Protein AF-A0A601EM02-F1 (afdb_monomer_lite)

Foldseek 3Di:
DDPDQAQAAAALLLCLLFWALVCVPPDLQATWWWKWFFDQDPVRDTDTDTDTDGSVRNHHDPPQLWFAFLPPRDIDGCVVVVVVLSVVLNVLLCCCAFQVQQLLCQDDDPVRNNLLSLLLVLLLLQLSLLPPPFWQPPCSVVVNCVLLVVCLVCVVVQLVVLLCCCVPPVVVCPDPLSVVLNRLSSTPDDSSSSSSRLSSSLSSCLSVVHDHPDNVSVVVSQVQPFAFQEKEKEFQQDHSSDPDLTQFAKAASSQKFQDPVQQKIKGDRHRGMIMITHGDPDTDHDPPHAYEYEYCHCVPRNHPDCPRYWYWHAASVVSVVVRVSNVVRRVVTGSIMIHNDDVVSVVVNVVVCVVCVCSHCPPVDIDTDDPPPPPD

Structure (mmCIF, N/CA/C/O backbone):
data_AF-A0A601EM02-F1
#
_entry.id   AF-A0A601EM02-F1
#
loop_
_atom_site.group_PDB
_atom_site.id
_atom_site.type_symbol
_atom_site.label_atom_id
_atom_site.label_alt_id
_atom_site.label_comp_id
_atom_site.label_asym_id
_atom_site.label_entity_id
_atom_site.label_seq_id
_atom_site.pdbx_PDB_ins_code
_atom_site.Cartn_x
_atom_site.Cartn_y
_atom_site.Cartn_z
_atom_site.occupancy
_atom_site.B_iso_or_equiv
_atom_site.auth_seq_id
_atom_site.auth_comp_id
_atom_site.auth_asym_id
_atom_site.auth_atom_id
_atom_site.pdbx_PDB_model_num
ATOM 1 N N . MET A 1 1 ? 5.691 19.338 25.725 1.00 31.23 1 MET A N 1
ATOM 2 C CA . MET A 1 1 ? 5.316 18.050 25.107 1.00 31.23 1 MET A CA 1
ATOM 3 C C . MET A 1 1 ? 6.606 17.343 24.744 1.00 31.23 1 MET A C 1
ATOM 5 O O . MET A 1 1 ? 7.367 17.888 23.955 1.00 31.23 1 MET A O 1
ATOM 9 N N . GLY A 1 2 ? 6.929 16.235 25.413 1.00 30.27 2 GLY A N 1
ATOM 10 C CA . GLY A 1 2 ? 8.127 15.461 25.084 1.00 30.27 2 GLY A CA 1
ATOM 11 C C . GLY A 1 2 ? 7.962 14.833 23.705 1.00 30.27 2 GLY A C 1
ATOM 12 O O . GLY A 1 2 ? 6.892 14.312 23.408 1.00 30.27 2 GLY A O 1
ATOM 13 N N . TYR A 1 3 ? 8.993 14.920 22.866 1.00 28.91 3 TYR A N 1
ATOM 14 C CA . TYR A 1 3 ? 9.056 14.243 21.572 1.00 28.91 3 TYR A CA 1
ATOM 15 C C . TYR A 1 3 ? 8.947 12.733 21.836 1.00 28.91 3 TYR A C 1
ATOM 17 O O . TYR A 1 3 ? 9.912 12.098 22.267 1.00 28.91 3 TYR A O 1
ATOM 25 N N . THR A 1 4 ? 7.757 12.156 21.687 1.00 36.47 4 THR A N 1
ATOM 26 C CA . THR A 1 4 ? 7.581 10.710 21.790 1.00 36.47 4 THR A CA 1
ATOM 27 C C . THR A 1 4 ? 8.249 10.093 20.572 1.00 36.47 4 THR A C 1
ATOM 29 O O . THR A 1 4 ? 7.904 10.393 19.430 1.00 36.47 4 THR A O 1
ATOM 32 N N . ARG A 1 5 ? 9.280 9.279 20.831 1.00 41.44 5 ARG A N 1
ATOM 33 C CA . ARG A 1 5 ? 9.961 8.457 19.829 1.00 41.44 5 ARG A CA 1
ATOM 34 C C . ARG A 1 5 ? 8.907 7.807 18.928 1.00 41.44 5 ARG A C 1
ATOM 36 O O . ARG A 1 5 ? 8.074 7.059 19.425 1.00 41.44 5 ARG A O 1
ATOM 43 N N . ASN A 1 6 ? 9.018 8.052 17.624 1.00 48.56 6 ASN A N 1
ATOM 44 C CA . ASN A 1 6 ? 8.509 7.170 16.580 1.00 48.56 6 ASN A CA 1
ATOM 45 C C . ASN A 1 6 ? 6.982 6.983 16.523 1.00 48.56 6 ASN A C 1
ATOM 47 O O . ASN A 1 6 ? 6.464 5.895 16.755 1.00 48.56 6 ASN A O 1
ATOM 51 N N . GLN A 1 7 ? 6.258 8.038 16.151 1.00 52.88 7 GLN A N 1
ATOM 52 C CA . GLN A 1 7 ? 4.841 7.953 15.777 1.00 52.88 7 GLN A CA 1
ATOM 53 C C . GLN A 1 7 ? 4.697 7.951 14.252 1.00 52.88 7 GLN A C 1
ATOM 55 O O . GLN A 1 7 ? 4.194 8.901 13.663 1.00 52.88 7 GLN A O 1
ATOM 60 N N . HIS A 1 8 ? 5.191 6.914 13.587 1.00 60.19 8 HIS A N 1
ATOM 61 C CA . HIS A 1 8 ? 4.946 6.735 12.159 1.00 60.19 8 HIS A CA 1
ATOM 62 C C . HIS A 1 8 ? 3.775 5.759 12.014 1.00 60.19 8 HIS A C 1
ATOM 64 O O . HIS A 1 8 ? 3.812 4.674 12.568 1.00 60.19 8 HIS A O 1
ATOM 70 N N . MET A 1 9 ? 2.694 6.158 11.344 1.00 66.88 9 MET A N 1
ATOM 71 C CA . MET A 1 9 ? 1.441 5.382 11.285 1.00 66.88 9 MET A CA 1
ATOM 72 C C . MET A 1 9 ? 1.347 4.528 10.013 1.00 66.88 9 MET A C 1
ATOM 74 O O . MET A 1 9 ? 0.283 4.416 9.410 1.00 66.88 9 MET A O 1
ATOM 78 N N . LEU A 1 10 ? 2.467 3.949 9.576 1.00 72.12 10 LEU A N 1
ATOM 79 C CA . LEU A 1 10 ? 2.469 2.982 8.481 1.00 72.12 10 LEU A CA 1
ATOM 80 C C . LEU A 1 10 ? 2.395 1.565 9.042 1.00 72.12 10 LEU A C 1
ATOM 82 O O . LEU A 1 10 ? 2.997 1.248 10.072 1.00 72.12 10 LEU A O 1
ATOM 86 N N . SER A 1 11 ? 1.664 0.702 8.341 1.00 71.88 11 SER A N 1
ATOM 87 C CA . SER A 1 11 ? 1.669 -0.734 8.610 1.00 71.88 11 SER A CA 1
ATOM 88 C C . SER A 1 11 ? 3.103 -1.277 8.644 1.00 71.88 11 SER A C 1
ATOM 90 O O . SER A 1 11 ? 3.894 -1.063 7.718 1.00 71.88 11 SER A O 1
ATOM 92 N N . GLN A 1 12 ? 3.427 -2.060 9.680 1.00 73.31 12 GLN A N 1
ATOM 93 C CA . GLN A 1 12 ? 4.692 -2.804 9.721 1.00 73.31 12 GLN A CA 1
ATOM 94 C C . GLN A 1 12 ? 4.824 -3.734 8.531 1.00 73.31 12 GLN A C 1
ATOM 96 O O . GLN A 1 12 ? 5.924 -3.936 8.023 1.00 73.31 12 GLN A O 1
ATOM 101 N N . TRP A 1 13 ? 3.721 -4.374 8.150 1.00 76.88 13 TRP A N 1
ATOM 102 C CA . TRP A 1 13 ? 3.719 -5.297 7.037 1.00 76.88 13 TRP A CA 1
ATOM 103 C C . TRP A 1 13 ? 4.068 -4.566 5.736 1.00 76.88 13 TRP A C 1
ATOM 105 O O . TRP A 1 13 ? 4.949 -5.018 5.009 1.00 76.88 13 TRP A O 1
ATOM 115 N N . PHE A 1 14 ? 3.463 -3.405 5.500 1.00 81.25 14 PHE A N 1
ATOM 116 C CA . PHE A 1 14 ? 3.727 -2.613 4.305 1.00 81.25 14 PHE A CA 1
ATOM 117 C C . PHE A 1 14 ? 5.185 -2.147 4.222 1.00 81.25 14 PHE A C 1
ATOM 119 O O . PHE A 1 14 ? 5.834 -2.310 3.191 1.00 81.25 14 PHE A O 1
ATOM 126 N N . LEU A 1 15 ? 5.753 -1.675 5.336 1.00 81.50 15 LEU A N 1
ATOM 127 C CA . LEU A 1 15 ? 7.156 -1.251 5.393 1.00 81.50 15 LEU A CA 1
ATOM 128 C C . LEU A 1 15 ? 8.164 -2.388 5.176 1.00 81.50 15 LEU A C 1
ATOM 130 O O . LEU A 1 15 ? 9.286 -2.124 4.751 1.00 81.50 15 LEU A O 1
ATOM 134 N N . ARG A 1 16 ? 7.796 -3.660 5.396 1.00 83.19 16 ARG A N 1
ATOM 135 C CA . ARG A 1 16 ? 8.679 -4.795 5.046 1.00 83.19 16 ARG A CA 1
ATOM 136 C C . ARG A 1 16 ? 8.954 -4.883 3.554 1.00 83.19 16 ARG A C 1
ATOM 138 O O . ARG A 1 16 ? 9.976 -5.453 3.185 1.00 83.19 16 ARG A O 1
ATOM 145 N N . ASN A 1 17 ? 8.082 -4.319 2.723 1.00 85.19 17 ASN A N 1
ATOM 146 C CA . ASN A 1 17 ? 8.289 -4.256 1.282 1.00 85.19 17 ASN A CA 1
ATOM 147 C C . ASN A 1 17 ? 9.274 -3.144 0.875 1.00 85.19 17 ASN A C 1
ATOM 149 O O . ASN A 1 17 ? 9.646 -3.068 -0.290 1.00 85.19 17 ASN A O 1
ATOM 153 N N . PHE A 1 18 ? 9.706 -2.303 1.819 1.00 87.06 18 PHE A N 1
ATOM 154 C CA . PHE A 1 18 ? 10.678 -1.220 1.626 1.00 87.06 18 PHE A CA 1
ATOM 155 C C . PHE A 1 18 ? 11.877 -1.350 2.572 1.00 87.06 18 PHE A C 1
ATOM 157 O O . PHE A 1 18 ? 12.610 -0.394 2.794 1.00 87.06 18 PHE A O 1
ATOM 164 N N . ARG A 1 19 ? 12.074 -2.528 3.169 1.00 85.50 19 ARG A N 1
ATOM 165 C CA . ARG A 1 19 ? 13.215 -2.773 4.050 1.00 85.50 19 ARG A CA 1
ATOM 166 C C . ARG A 1 19 ? 14.530 -2.742 3.272 1.00 85.50 19 ARG A C 1
ATOM 168 O O . ARG A 1 19 ? 14.560 -3.064 2.092 1.00 85.50 19 ARG A O 1
ATOM 175 N N . SER A 1 20 ? 15.608 -2.436 3.974 1.00 80.94 20 SER A N 1
ATOM 176 C CA . SER A 1 20 ? 16.971 -2.515 3.473 1.00 80.94 20 SER A CA 1
ATOM 177 C C . SER A 1 20 ? 17.368 -3.974 3.241 1.00 80.94 20 SER A C 1
ATOM 179 O O . SER A 1 20 ? 17.199 -4.824 4.131 1.00 80.94 20 SER A O 1
ATOM 181 N N . ASP A 1 21 ? 17.874 -4.261 2.042 1.00 74.81 21 ASP A N 1
ATOM 182 C CA . ASP A 1 21 ? 18.164 -5.621 1.570 1.00 74.81 21 ASP A CA 1
ATOM 183 C C . ASP A 1 21 ? 19.268 -6.309 2.385 1.00 74.81 21 ASP A C 1
ATOM 185 O O . ASP A 1 21 ? 19.189 -7.509 2.656 1.00 74.81 21 ASP A O 1
ATOM 189 N N . ASP A 1 22 ? 20.239 -5.541 2.888 1.00 76.69 22 ASP A N 1
ATOM 190 C CA . ASP A 1 22 ? 21.286 -6.003 3.813 1.00 76.69 22 ASP A CA 1
ATOM 191 C C . ASP A 1 22 ? 20.716 -6.623 5.106 1.00 76.69 22 ASP A C 1
ATOM 193 O O . ASP A 1 22 ? 21.336 -7.490 5.727 1.00 76.69 22 ASP A O 1
ATOM 197 N N . THR A 1 23 ? 19.501 -6.229 5.495 1.00 79.88 23 THR A N 1
ATOM 198 C CA . THR A 1 23 ? 18.809 -6.735 6.683 1.00 79.88 23 THR A CA 1
ATOM 199 C C . THR A 1 23 ? 17.703 -7.742 6.378 1.00 79.88 23 THR A C 1
ATOM 201 O O . THR A 1 23 ? 17.066 -8.223 7.316 1.00 79.88 23 THR A O 1
ATOM 204 N N . ALA A 1 24 ? 17.474 -8.135 5.120 1.00 78.50 24 ALA A N 1
ATOM 205 C CA . ALA A 1 24 ? 16.369 -9.032 4.758 1.00 78.50 24 ALA A CA 1
ATOM 206 C C . ALA A 1 24 ? 16.403 -10.384 5.503 1.00 78.50 24 ALA A C 1
ATOM 208 O O . ALA A 1 24 ? 15.347 -10.935 5.821 1.00 78.50 24 ALA A O 1
ATOM 209 N N . GLN A 1 25 ? 17.606 -10.882 5.823 1.00 80.94 25 GLN A N 1
ATOM 210 C CA . GLN A 1 25 ? 17.842 -12.122 6.581 1.00 80.94 25 GLN A CA 1
ATOM 211 C C . GLN A 1 25 ? 18.017 -11.905 8.093 1.00 80.94 25 GLN A C 1
ATOM 213 O O . GLN A 1 25 ? 18.208 -12.857 8.849 1.00 80.94 25 GLN A O 1
ATOM 218 N N . SER A 1 26 ? 17.976 -10.658 8.561 1.00 82.25 26 SER A N 1
ATOM 219 C CA . SER A 1 26 ? 18.066 -10.362 9.989 1.00 82.25 26 SER A CA 1
ATOM 220 C C . SER A 1 26 ? 16.783 -10.773 10.722 1.00 82.25 26 SER A C 1
ATOM 222 O O . SER A 1 26 ? 15.707 -10.812 10.109 1.00 82.25 26 SER A O 1
ATOM 224 N N . PRO A 1 27 ? 16.864 -11.019 12.048 1.00 83.69 27 PRO A N 1
ATOM 225 C CA . PRO A 1 27 ? 15.684 -11.145 12.897 1.00 83.69 27 PRO A CA 1
ATOM 226 C C . PRO A 1 27 ? 14.682 -10.016 12.637 1.00 83.69 27 PRO A C 1
ATOM 228 O O . PRO A 1 27 ? 15.078 -8.884 12.355 1.00 83.69 27 PRO A O 1
ATOM 231 N N . LYS A 1 28 ? 13.385 -10.320 12.728 1.00 74.31 28 LYS A N 1
ATOM 232 C CA . LYS A 1 28 ? 12.287 -9.432 12.307 1.00 74.31 28 LYS A CA 1
ATOM 233 C C . LYS A 1 28 ? 12.380 -8.036 12.931 1.00 74.31 28 LYS A C 1
ATOM 235 O O . LYS A 1 28 ? 12.154 -7.037 12.260 1.00 74.31 28 LYS A O 1
ATOM 240 N N . GLU A 1 29 ? 12.750 -7.967 14.202 1.00 70.94 29 GLU A N 1
ATOM 241 C CA . GLU A 1 29 ? 12.922 -6.743 14.983 1.00 70.94 29 GLU A CA 1
ATOM 242 C C . GLU A 1 29 ? 14.164 -5.918 14.604 1.00 70.94 29 GLU A C 1
ATOM 244 O O . GLU A 1 29 ? 14.285 -4.771 15.028 1.00 70.94 29 GLU A O 1
ATOM 249 N N . LYS A 1 30 ? 15.074 -6.486 13.805 1.00 78.62 30 LYS A N 1
ATOM 250 C CA . LYS A 1 30 ? 16.307 -5.854 13.316 1.00 78.62 30 LYS A CA 1
ATOM 251 C C . LYS A 1 30 ? 16.260 -5.498 11.832 1.00 78.62 30 LYS A C 1
ATOM 253 O O . LYS A 1 30 ? 17.209 -4.885 11.350 1.00 78.62 30 LYS A O 1
ATOM 258 N N . GLN A 1 31 ? 15.195 -5.865 11.119 1.00 83.38 31 GLN A N 1
ATOM 259 C CA . GLN A 1 31 ? 14.995 -5.446 9.733 1.00 83.38 31 GLN A CA 1
ATOM 260 C C . GLN A 1 31 ? 14.808 -3.929 9.700 1.00 83.38 31 GLN A C 1
ATOM 262 O O . GLN A 1 31 ? 14.011 -3.388 10.473 1.00 83.38 31 GLN A O 1
ATOM 267 N N . ARG A 1 32 ? 15.587 -3.245 8.862 1.00 84.81 32 ARG A N 1
ATOM 268 C CA . ARG A 1 32 ? 15.651 -1.780 8.815 1.00 84.81 32 ARG A CA 1
ATOM 269 C C . ARG A 1 32 ? 14.949 -1.243 7.584 1.00 84.81 32 ARG A C 1
ATOM 271 O O . ARG A 1 32 ? 14.903 -1.919 6.569 1.00 84.81 32 ARG A O 1
ATOM 278 N N . VAL A 1 33 ? 14.451 -0.023 7.680 1.00 86.69 33 VAL A N 1
ATOM 279 C CA . VAL A 1 33 ? 14.063 0.831 6.555 1.00 86.69 33 VAL A CA 1
ATOM 280 C C . VAL A 1 33 ? 14.817 2.146 6.710 1.00 86.69 33 VAL A C 1
ATOM 282 O O . VAL A 1 33 ? 15.058 2.591 7.839 1.00 86.69 33 VAL A O 1
ATOM 285 N N . TRP A 1 34 ? 15.225 2.752 5.603 1.00 86.00 34 TRP A N 1
ATOM 286 C CA . TRP A 1 34 ? 15.864 4.058 5.642 1.00 86.00 34 TRP A CA 1
ATOM 287 C C . TRP A 1 34 ? 14.791 5.131 5.662 1.00 86.00 34 TRP A C 1
ATOM 289 O O . TRP A 1 34 ? 13.896 5.144 4.819 1.00 86.00 34 TRP A O 1
ATOM 299 N N . ALA A 1 35 ? 14.844 5.988 6.678 1.00 84.44 35 ALA A N 1
ATOM 300 C CA . ALA A 1 35 ? 14.000 7.162 6.778 1.00 84.44 35 ALA A CA 1
ATOM 301 C C . ALA A 1 35 ? 14.811 8.386 6.360 1.00 84.44 35 ALA A C 1
ATOM 303 O O . ALA A 1 35 ? 15.827 8.707 6.981 1.00 84.44 35 ALA A O 1
ATOM 304 N N . HIS A 1 36 ? 14.323 9.069 5.333 1.00 83.75 36 HIS A N 1
ATOM 305 C CA . HIS A 1 36 ? 14.899 10.283 4.782 1.00 83.75 36 HIS A CA 1
ATOM 306 C C . HIS A 1 36 ? 14.030 11.457 5.221 1.00 83.75 36 HIS A C 1
ATOM 308 O O . HIS A 1 36 ? 12.873 11.576 4.809 1.00 83.75 36 HIS A O 1
ATOM 314 N N . VAL A 1 37 ? 14.559 12.302 6.104 1.00 77.56 37 VAL A N 1
ATOM 315 C CA . VAL A 1 37 ? 13.850 13.488 6.596 1.00 77.56 37 VAL A CA 1
ATOM 316 C C . VAL A 1 37 ? 14.237 14.681 5.743 1.00 77.56 37 VAL A C 1
ATOM 318 O O . VAL A 1 37 ? 15.399 15.072 5.746 1.00 77.56 37 VAL A O 1
ATOM 321 N N . VAL A 1 38 ? 13.264 15.287 5.068 1.00 71.12 38 VAL A N 1
ATOM 322 C CA . VAL A 1 38 ? 13.473 16.461 4.216 1.00 71.12 38 VAL A CA 1
ATOM 323 C C . VAL A 1 38 ? 13.164 17.730 5.007 1.00 71.12 38 VAL A C 1
ATOM 325 O O . VAL A 1 38 ? 11.997 18.069 5.237 1.00 71.12 38 VAL A O 1
ATOM 328 N N . VAL A 1 39 ? 14.210 18.443 5.425 1.00 70.44 39 VAL A N 1
ATOM 329 C CA . VAL A 1 39 ? 14.113 19.693 6.187 1.00 70.44 39 VAL A CA 1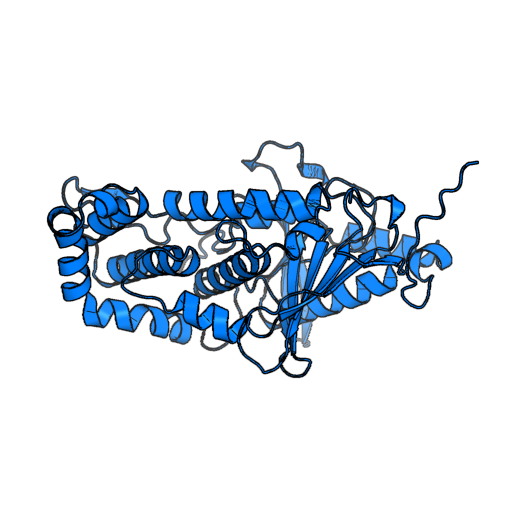
ATOM 330 C C . VAL A 1 39 ? 14.472 20.874 5.284 1.00 70.44 39 VAL A C 1
ATOM 332 O O . VAL A 1 39 ? 15.607 20.949 4.823 1.00 70.44 39 VAL A O 1
ATOM 335 N N . PRO A 1 40 ? 13.565 21.832 5.035 1.00 66.50 40 PRO A N 1
ATOM 336 C CA . PRO A 1 40 ? 13.950 23.062 4.360 1.00 66.50 40 PRO A CA 1
ATOM 337 C C . PRO A 1 40 ? 14.894 23.868 5.265 1.00 66.50 40 PRO A C 1
ATOM 339 O O . PRO A 1 40 ? 14.574 24.170 6.417 1.00 66.50 40 PRO A O 1
ATOM 342 N N . THR A 1 41 ? 16.073 24.207 4.756 1.00 72.06 41 THR A N 1
ATOM 343 C CA . THR A 1 41 ? 17.022 25.102 5.415 1.00 72.06 41 THR A CA 1
ATOM 344 C C . THR A 1 41 ? 16.495 26.536 5.401 1.00 72.06 41 THR A C 1
ATOM 346 O O . THR A 1 41 ? 15.575 26.877 4.656 1.00 72.06 41 THR A O 1
ATOM 349 N N . ALA A 1 42 ? 17.119 27.414 6.190 1.00 72.38 42 ALA A N 1
ATOM 350 C CA . ALA A 1 42 ? 16.797 28.844 6.199 1.00 72.38 42 ALA A CA 1
ATOM 351 C C . ALA A 1 42 ? 16.952 29.518 4.816 1.00 72.38 42 ALA A C 1
ATOM 353 O O . ALA A 1 42 ? 16.367 30.569 4.579 1.00 72.38 42 ALA A O 1
ATOM 354 N N . GLU A 1 43 ? 17.709 28.903 3.902 1.00 73.56 43 GLU A N 1
ATOM 355 C CA . GLU A 1 43 ? 17.915 29.356 2.520 1.00 73.56 43 GLU A CA 1
ATOM 356 C C . GLU A 1 43 ? 16.909 28.745 1.526 1.00 73.56 43 GLU A C 1
ATOM 358 O O . GLU A 1 43 ? 17.018 28.974 0.324 1.00 73.56 43 GLU A O 1
ATOM 363 N N . GLY A 1 44 ? 15.957 27.929 1.995 1.00 62.41 44 GLY A N 1
ATOM 364 C CA . GLY A 1 44 ? 14.977 27.241 1.151 1.00 62.41 44 GLY A CA 1
ATOM 365 C C . GLY A 1 44 ? 15.515 26.009 0.413 1.00 62.41 44 GLY A C 1
ATOM 366 O O . GLY A 1 44 ? 14.831 25.484 -0.461 1.00 62.41 44 GLY A O 1
ATOM 367 N N . LYS A 1 45 ? 16.721 25.527 0.748 1.00 66.00 45 LYS A N 1
ATOM 368 C CA . LYS A 1 45 ? 17.265 24.261 0.216 1.00 66.00 45 LYS A CA 1
ATOM 369 C C . LYS A 1 45 ? 16.765 23.083 1.047 1.00 66.00 45 LYS A C 1
ATOM 371 O O . LYS A 1 45 ? 16.588 23.226 2.248 1.00 66.00 45 LYS A O 1
ATOM 376 N N . ASN A 1 46 ? 16.598 21.911 0.446 1.00 64.12 46 ASN A N 1
ATOM 377 C CA . ASN A 1 46 ? 16.269 20.694 1.189 1.00 64.12 46 ASN A CA 1
ATOM 378 C C . ASN A 1 46 ? 17.541 20.081 1.807 1.00 64.12 46 ASN A C 1
ATOM 380 O O . ASN A 1 46 ? 18.461 19.728 1.076 1.00 64.12 46 ASN A O 1
ATOM 384 N N . ASP A 1 47 ? 17.587 19.958 3.134 1.00 67.44 47 ASP A N 1
ATOM 385 C CA . ASP A 1 47 ? 18.549 19.146 3.892 1.00 67.44 47 ASP A CA 1
ATOM 386 C C . ASP A 1 47 ? 17.922 17.771 4.154 1.00 67.44 47 ASP A C 1
ATOM 388 O O . ASP A 1 47 ? 16.860 17.688 4.779 1.00 67.44 47 ASP A O 1
ATOM 392 N N . ILE A 1 48 ? 18.541 16.705 3.640 1.00 71.25 48 ILE A N 1
ATOM 393 C CA . ILE A 1 48 ? 18.046 15.332 3.790 1.00 71.25 48 ILE A CA 1
ATOM 394 C C . ILE A 1 48 ? 18.857 14.635 4.877 1.00 71.25 48 ILE A C 1
ATOM 396 O O . ILE A 1 48 ? 20.069 14.472 4.753 1.00 71.25 48 ILE A O 1
ATOM 400 N N . LYS A 1 49 ? 18.181 14.208 5.945 1.00 74.81 49 LYS A N 1
ATOM 401 C CA . LYS A 1 49 ? 18.796 13.415 7.015 1.00 74.81 49 LYS A CA 1
ATOM 402 C C . LYS A 1 49 ? 18.406 11.956 6.886 1.00 74.81 49 LYS A C 1
ATOM 404 O O . LYS A 1 49 ? 17.223 11.632 6.983 1.00 74.81 49 LYS A O 1
ATOM 409 N N . ASP A 1 50 ? 19.417 11.107 6.771 1.00 72.19 50 ASP A N 1
ATOM 410 C CA . ASP A 1 50 ? 19.266 9.660 6.683 1.00 72.19 50 ASP A CA 1
ATOM 411 C C . ASP A 1 50 ? 19.379 9.014 8.055 1.00 72.19 50 ASP A C 1
ATOM 413 O O . ASP A 1 50 ? 20.383 9.158 8.759 1.00 72.19 50 ASP A O 1
ATOM 417 N N . ILE A 1 51 ? 18.341 8.276 8.439 1.00 77.56 51 ILE A N 1
ATOM 418 C CA . ILE A 1 51 ? 18.317 7.536 9.695 1.00 77.56 51 ILE A CA 1
ATOM 419 C C . ILE A 1 51 ? 17.843 6.108 9.410 1.00 77.56 51 ILE A C 1
ATOM 421 O O . ILE A 1 51 ? 16.697 5.920 8.992 1.00 77.56 51 ILE A O 1
ATOM 425 N N . PRO A 1 52 ? 18.673 5.080 9.668 1.00 78.88 52 PRO A N 1
ATOM 426 C CA . PRO A 1 52 ? 18.207 3.707 9.612 1.00 78.88 52 PRO A CA 1
ATOM 427 C C . PRO A 1 52 ? 17.308 3.443 10.819 1.00 78.88 52 PRO A C 1
ATOM 429 O O . PRO A 1 52 ? 17.740 3.561 11.970 1.00 78.88 52 PRO A O 1
ATOM 432 N N . LEU A 1 53 ? 16.063 3.051 10.567 1.00 77.88 53 LEU A N 1
ATOM 433 C CA . LEU A 1 53 ? 15.090 2.752 11.611 1.00 77.88 53 LEU A CA 1
ATOM 434 C C . LEU A 1 53 ? 14.701 1.271 11.561 1.00 77.88 53 LEU A C 1
ATOM 436 O O . LEU A 1 53 ? 14.400 0.757 10.482 1.00 77.88 53 LEU A O 1
ATOM 440 N N . PRO A 1 54 ? 14.681 0.552 12.699 1.00 73.94 54 PRO A N 1
ATOM 441 C CA . PRO A 1 54 ? 14.014 -0.743 12.762 1.00 73.94 54 PRO A CA 1
ATOM 442 C C . PRO A 1 54 ? 12.557 -0.607 12.301 1.00 73.94 54 PRO A C 1
ATOM 444 O O . PRO A 1 54 ? 11.877 0.330 12.707 1.00 73.94 54 PRO A O 1
ATOM 447 N N . ILE A 1 55 ? 12.030 -1.554 11.521 1.00 72.75 55 ILE A N 1
ATOM 448 C CA . ILE A 1 55 ? 10.625 -1.509 11.057 1.00 72.75 55 ILE A CA 1
ATOM 449 C C . ILE A 1 55 ? 9.645 -1.413 12.236 1.00 72.75 55 ILE A C 1
ATOM 451 O O . ILE A 1 55 ? 8.633 -0.718 12.168 1.00 72.75 55 ILE A O 1
ATOM 455 N N . SER A 1 56 ? 9.969 -2.067 13.355 1.00 68.38 56 SER A N 1
ATOM 456 C CA . SER A 1 56 ? 9.199 -1.990 14.604 1.00 68.38 56 SER A CA 1
ATOM 457 C C . SER A 1 56 ? 9.088 -0.570 15.168 1.00 68.38 56 SER A C 1
ATOM 459 O O . SER A 1 56 ? 8.178 -0.284 15.939 1.00 68.38 56 SER A O 1
ATOM 461 N N . SER A 1 57 ? 10.001 0.318 14.783 1.00 65.06 57 SER A N 1
ATOM 462 C CA . SER A 1 57 ? 10.083 1.700 15.227 1.00 65.06 57 SER A CA 1
ATOM 463 C C . SER A 1 57 ? 9.463 2.683 14.232 1.00 65.06 57 SER A C 1
ATOM 465 O O . SER A 1 57 ? 9.645 3.880 14.390 1.00 65.06 57 SER A O 1
ATOM 467 N N . VAL A 1 58 ? 8.793 2.218 13.180 1.00 62.69 58 VAL A N 1
ATOM 468 C CA . VAL A 1 58 ? 8.105 3.066 12.184 1.00 62.69 58 VAL A CA 1
ATOM 469 C C . VAL A 1 58 ? 6.623 2.664 12.062 1.00 62.69 58 VAL A C 1
ATOM 471 O O . VAL A 1 58 ? 5.887 3.110 11.188 1.00 62.69 58 VAL A O 1
ATOM 474 N N . ALA A 1 59 ? 6.186 1.797 12.968 1.00 62.38 59 ALA A N 1
ATOM 475 C CA . ALA A 1 59 ? 4.863 1.215 13.007 1.00 62.38 59 ALA A CA 1
ATOM 476 C C . ALA A 1 59 ? 3.856 2.079 13.760 1.00 62.38 59 ALA A C 1
ATOM 478 O O . ALA A 1 59 ? 4.234 2.785 14.701 1.00 62.38 59 ALA A O 1
ATOM 479 N N . VAL A 1 60 ? 2.575 1.894 13.415 1.00 58.28 60 VAL A N 1
ATOM 480 C CA . VAL A 1 60 ? 1.417 2.355 14.196 1.00 58.28 60 VAL A CA 1
ATOM 481 C C . VAL A 1 60 ? 1.703 2.215 15.691 1.00 58.28 60 VAL A C 1
ATOM 483 O O . VAL A 1 60 ? 2.094 1.150 16.176 1.00 58.28 60 VAL A O 1
ATOM 486 N N . CYS A 1 61 ? 1.552 3.323 16.415 1.00 53.50 61 CYS A N 1
ATOM 487 C CA . CYS A 1 61 ? 1.800 3.355 17.846 1.00 53.50 61 CYS A CA 1
ATOM 488 C C . CYS A 1 61 ? 0.875 2.346 18.542 1.00 53.50 61 CYS A C 1
ATOM 490 O O . CYS A 1 61 ? -0.339 2.407 18.367 1.00 53.50 61 CYS A O 1
ATOM 492 N N . LYS A 1 62 ? 1.441 1.466 19.380 1.00 50.62 62 LYS A N 1
ATOM 493 C CA . LYS A 1 62 ? 0.701 0.495 20.215 1.00 50.62 62 LYS A CA 1
ATOM 494 C C . LYS A 1 62 ? -0.312 1.132 21.177 1.00 50.62 62 LYS A C 1
ATOM 496 O O . LYS A 1 62 ? -1.063 0.431 21.845 1.00 50.62 62 LYS A O 1
ATOM 501 N N . ASP A 1 63 ? -0.288 2.456 21.302 1.00 55.72 63 ASP A N 1
ATOM 502 C CA . ASP A 1 63 ? -1.215 3.214 22.136 1.00 55.72 63 ASP A CA 1
ATOM 503 C C . ASP A 1 63 ? -2.397 3.787 21.325 1.00 55.72 63 ASP A C 1
ATOM 505 O O . ASP A 1 63 ? -3.353 4.297 21.911 1.00 55.72 63 ASP A O 1
ATOM 509 N N . CYS A 1 64 ? -2.374 3.701 19.988 1.00 61.53 64 CYS A N 1
ATOM 510 C CA . CYS A 1 64 ? -3.512 4.082 19.156 1.00 61.53 64 CYS A CA 1
ATOM 511 C C . CYS A 1 64 ? -4.658 3.089 19.378 1.00 61.53 64 CYS A C 1
ATOM 513 O O . CYS A 1 64 ? -4.493 1.890 19.180 1.00 61.53 64 CYS A O 1
ATOM 515 N N . PHE A 1 65 ? -5.827 3.607 19.765 1.00 76.19 65 PHE A N 1
ATOM 516 C CA . PHE A 1 65 ? -7.047 2.825 20.029 1.00 76.19 65 PHE A CA 1
ATOM 517 C C . PHE A 1 65 ? -6.973 1.905 21.256 1.00 76.19 65 PHE A C 1
ATOM 519 O O . PHE A 1 65 ? -7.719 0.930 21.345 1.00 76.19 65 PHE A O 1
ATOM 526 N N . ARG A 1 66 ? -6.106 2.229 22.222 1.00 85.81 66 ARG A N 1
ATOM 527 C CA . ARG A 1 66 ? -6.105 1.569 23.527 1.00 85.81 66 ARG A CA 1
ATOM 528 C C . ARG A 1 66 ? -7.394 1.895 24.288 1.00 85.81 66 ARG A C 1
ATOM 530 O O . ARG A 1 66 ? -7.753 3.060 24.445 1.00 85.81 66 ARG A O 1
ATOM 537 N N . LEU A 1 67 ? -8.053 0.858 24.784 1.00 91.94 67 LEU A N 1
ATOM 538 C CA . LEU A 1 67 ? -9.315 0.910 25.513 1.00 91.94 67 LEU A CA 1
ATOM 539 C C . LEU A 1 67 ? -9.195 0.135 26.830 1.00 91.94 67 LEU A C 1
ATOM 541 O O . LEU A 1 67 ? -8.277 -0.664 27.021 1.00 91.94 67 LEU A O 1
ATOM 545 N N . THR A 1 68 ? -10.151 0.356 27.723 1.00 93.69 68 THR A N 1
ATOM 546 C CA . THR A 1 68 ? -10.261 -0.317 29.017 1.00 93.69 68 THR A CA 1
ATOM 547 C C . THR A 1 68 ? -11.502 -1.189 29.003 1.00 93.69 68 THR A C 1
ATOM 549 O O . THR A 1 68 ? -12.611 -0.703 28.781 1.00 93.69 68 THR A O 1
ATOM 552 N N . ASP A 1 69 ? -11.323 -2.482 29.224 1.00 92.62 69 ASP A N 1
ATOM 553 C CA . ASP A 1 69 ? -12.410 -3.442 29.325 1.00 92.62 69 ASP A CA 1
ATOM 554 C C . ASP A 1 69 ? -13.403 -3.020 30.419 1.00 92.62 69 ASP A C 1
ATOM 556 O O . ASP A 1 69 ? -13.005 -2.555 31.491 1.00 92.62 69 ASP A O 1
ATOM 560 N N . GLY A 1 70 ? -14.700 -3.107 30.126 1.00 89.31 70 GLY A N 1
ATOM 561 C CA . GLY A 1 70 ? -15.742 -2.698 31.068 1.00 89.31 70 GLY A CA 1
ATOM 562 C C . GLY A 1 70 ? -15.932 -3.680 32.220 1.00 89.31 70 GLY A C 1
ATOM 563 O O . GLY A 1 70 ? -16.278 -3.253 33.319 1.00 89.31 70 GLY A O 1
ATOM 564 N N . ASP A 1 71 ? -15.667 -4.966 31.981 1.00 89.19 71 ASP A N 1
ATOM 565 C CA . ASP A 1 71 ? -15.924 -6.039 32.937 1.00 89.19 71 ASP A CA 1
ATOM 566 C C . ASP A 1 71 ? -14.684 -6.317 33.794 1.00 89.19 71 ASP A C 1
ATOM 568 O O . ASP A 1 71 ? -14.785 -6.484 35.010 1.00 89.19 71 ASP A O 1
ATOM 572 N N . THR A 1 72 ? -13.500 -6.348 33.175 1.00 92.25 72 THR A N 1
ATOM 573 C CA . THR A 1 72 ? -12.249 -6.707 33.868 1.00 92.25 72 THR A CA 1
ATOM 574 C C . THR A 1 72 ? -11.403 -5.506 34.281 1.00 92.25 72 THR A C 1
ATOM 576 O O . THR A 1 72 ? -10.533 -5.636 35.141 1.00 92.25 72 THR A O 1
ATOM 579 N N . GLY A 1 73 ? -11.618 -4.337 33.668 1.00 90.81 73 GLY A N 1
ATOM 580 C CA . GLY A 1 73 ? -10.738 -3.175 33.818 1.00 90.81 73 GLY A CA 1
ATOM 581 C C . GLY A 1 73 ? -9.372 -3.335 33.137 1.00 90.81 73 GLY A C 1
ATOM 582 O O . GLY A 1 73 ? -8.523 -2.450 33.251 1.00 90.81 73 GLY A O 1
ATOM 583 N N . GLU A 1 74 ? -9.136 -4.445 32.431 1.00 92.94 74 GLU A N 1
ATOM 584 C CA . GLU A 1 74 ? -7.888 -4.681 31.712 1.00 92.94 74 GLU A CA 1
ATOM 585 C C . GLU A 1 74 ? -7.811 -3.854 30.430 1.00 92.94 74 GLU A C 1
ATOM 587 O O . GLU A 1 74 ? -8.805 -3.560 29.767 1.00 92.94 74 GLU A O 1
ATOM 592 N N . VAL A 1 75 ? -6.591 -3.499 30.049 1.00 91.69 75 VAL A N 1
ATOM 593 C CA . VAL A 1 75 ? -6.330 -2.748 28.826 1.00 91.69 75 VAL A CA 1
ATOM 594 C C . VAL A 1 75 ? -6.370 -3.675 27.609 1.00 91.69 75 VAL A C 1
ATOM 596 O O . VAL A 1 75 ? -5.782 -4.755 27.631 1.00 91.69 75 VAL A O 1
ATOM 599 N N . PHE A 1 76 ? -7.002 -3.231 26.523 1.00 91.19 76 PHE A N 1
ATOM 600 C CA . PHE A 1 76 ? -6.983 -3.913 25.226 1.00 91.19 76 PHE A CA 1
ATOM 601 C C . PHE A 1 76 ? -6.916 -2.923 24.054 1.00 91.19 76 PHE A C 1
ATOM 603 O O . PHE A 1 76 ? -7.035 -1.714 24.242 1.00 91.19 76 PHE A O 1
ATOM 610 N N . ASP A 1 77 ? -6.727 -3.437 22.840 1.00 87.81 77 ASP A N 1
ATOM 611 C CA . ASP A 1 77 ? -6.658 -2.659 21.599 1.00 87.81 77 ASP A CA 1
ATOM 612 C C . ASP A 1 77 ? -7.280 -3.423 20.405 1.00 87.81 77 ASP A C 1
ATOM 614 O O . ASP A 1 77 ? -7.900 -4.488 20.571 1.00 87.81 77 ASP A O 1
ATOM 618 N N . ILE A 1 78 ? -7.137 -2.844 19.207 1.00 86.69 78 ILE A N 1
ATOM 619 C CA . ILE A 1 78 ? -7.595 -3.393 17.919 1.00 86.69 78 ILE A CA 1
ATOM 620 C C . ILE A 1 78 ? -6.438 -3.869 17.013 1.00 86.69 78 ILE A C 1
ATOM 622 O O . ILE A 1 78 ? -6.608 -4.002 15.801 1.00 86.69 78 ILE A O 1
ATOM 626 N N . GLU A 1 79 ? -5.232 -4.082 17.562 1.00 81.81 79 GLU A N 1
ATOM 627 C CA . GLU A 1 79 ? -4.034 -4.426 16.772 1.00 81.81 79 GLU A CA 1
ATOM 628 C C . GLU A 1 79 ? -4.209 -5.754 16.025 1.00 81.81 79 GLU A C 1
ATOM 630 O O . GLU A 1 79 ? -3.729 -5.906 14.899 1.00 81.81 79 GLU A O 1
ATOM 635 N N . HIS A 1 80 ? -4.922 -6.709 16.626 1.00 84.00 80 HIS A N 1
ATOM 636 C CA . HIS A 1 80 ? -5.164 -8.007 16.007 1.00 84.00 80 HIS A CA 1
ATOM 637 C C . HIS A 1 80 ? -6.012 -7.881 14.737 1.00 84.00 80 HIS A C 1
ATOM 639 O O . HIS A 1 80 ? -5.637 -8.432 13.705 1.00 84.00 80 HIS A O 1
ATOM 645 N N . GLU A 1 81 ? -7.088 -7.090 14.777 1.00 88.56 81 GLU A N 1
ATOM 646 C CA . GLU A 1 81 ? -7.975 -6.875 13.629 1.00 88.56 81 GLU A CA 1
ATOM 647 C C . GLU A 1 81 ? -7.252 -6.154 12.481 1.00 88.56 81 GLU A C 1
ATOM 649 O O . GLU A 1 81 ? -7.431 -6.501 11.311 1.00 88.56 81 GLU A O 1
ATOM 654 N N . LEU A 1 82 ? -6.391 -5.184 12.811 1.00 85.25 82 LEU A N 1
ATOM 655 C CA . LEU A 1 82 ? -5.516 -4.528 11.837 1.00 85.25 82 LEU A CA 1
ATOM 656 C C . LEU A 1 82 ? -4.517 -5.525 11.233 1.00 85.25 82 LEU A C 1
ATOM 658 O O . LEU A 1 82 ? -4.334 -5.556 10.017 1.00 85.25 82 LEU A O 1
ATOM 662 N N . SER A 1 83 ? -3.905 -6.369 12.067 1.00 81.69 83 SER A N 1
ATOM 663 C CA . SER A 1 83 ? -2.919 -7.367 11.640 1.00 81.69 83 SER A CA 1
ATOM 664 C C . SER A 1 83 ? -3.514 -8.421 10.708 1.00 81.69 83 SER A C 1
ATOM 666 O O . SER A 1 83 ? -2.868 -8.795 9.731 1.00 81.69 83 SER A O 1
ATOM 668 N N . ASP A 1 84 ? -4.738 -8.880 10.972 1.00 84.69 84 ASP A N 1
ATOM 669 C CA . ASP A 1 84 ? -5.431 -9.855 10.126 1.00 84.69 84 ASP A CA 1
ATOM 670 C C . ASP A 1 84 ? -5.723 -9.275 8.735 1.00 84.69 84 ASP A C 1
ATOM 672 O O . ASP A 1 84 ? -5.468 -9.924 7.717 1.00 84.69 84 ASP A O 1
ATOM 676 N N . TYR A 1 85 ? -6.190 -8.022 8.680 1.00 86.25 85 TYR A N 1
ATOM 677 C CA . TYR A 1 85 ? -6.400 -7.308 7.419 1.00 86.25 85 TYR A CA 1
ATOM 678 C C . TYR A 1 85 ? -5.086 -7.107 6.646 1.00 86.25 85 TYR A C 1
ATOM 680 O O . TYR A 1 85 ? -5.013 -7.356 5.440 1.00 86.25 85 TYR A O 1
ATOM 688 N N . GLU A 1 86 ? -4.016 -6.710 7.338 1.00 84.31 86 GLU A N 1
ATOM 689 C CA . GLU A 1 86 ? -2.689 -6.541 6.742 1.00 84.31 86 GLU A CA 1
ATOM 690 C C . GLU A 1 86 ? -2.101 -7.860 6.229 1.00 84.31 86 GLU A C 1
ATOM 692 O O . GLU A 1 86 ? -1.476 -7.884 5.169 1.00 84.31 86 GLU A O 1
ATOM 697 N N . GLN A 1 87 ? -2.314 -8.968 6.940 1.00 84.94 87 GLN A N 1
ATOM 698 C CA . GLN A 1 87 ? -1.845 -10.291 6.537 1.00 84.94 87 GLN A CA 1
ATOM 699 C C . GLN A 1 87 ? -2.544 -10.773 5.260 1.00 84.94 87 GLN A C 1
ATOM 701 O O . GLN A 1 87 ? -1.909 -11.385 4.402 1.00 84.94 87 GLN A O 1
ATOM 706 N N . ASP A 1 88 ? -3.830 -10.483 5.096 1.00 85.56 88 ASP A N 1
ATOM 707 C CA . ASP A 1 88 ? -4.549 -10.805 3.866 1.00 85.56 88 ASP A CA 1
ATOM 708 C C . ASP A 1 88 ? -4.048 -9.963 2.672 1.00 85.56 88 ASP A C 1
ATOM 710 O O . ASP A 1 88 ? -3.837 -10.479 1.565 1.00 85.56 88 ASP A O 1
ATOM 714 N N . MET A 1 89 ? -3.761 -8.675 2.895 1.00 89.06 89 MET A N 1
ATOM 715 C CA . MET A 1 89 ? -3.095 -7.820 1.904 1.00 89.06 89 MET A CA 1
ATOM 716 C C . MET A 1 89 ? -1.680 -8.323 1.569 1.00 89.06 89 MET A C 1
ATOM 718 O O . MET A 1 89 ? -1.258 -8.296 0.408 1.00 89.06 89 MET A O 1
ATOM 722 N N . ALA A 1 90 ? -0.975 -8.866 2.565 1.00 87.19 90 ALA A N 1
ATOM 723 C CA . ALA A 1 90 ? 0.365 -9.416 2.420 1.00 87.19 90 ALA A CA 1
ATOM 724 C C . ALA A 1 90 ? 0.483 -10.504 1.377 1.00 87.19 90 ALA A C 1
ATOM 726 O O . ALA A 1 90 ? 1.458 -10.546 0.624 1.00 87.19 90 ALA A O 1
ATOM 727 N N . LEU A 1 91 ? -0.504 -11.392 1.346 1.00 90.06 91 LEU A N 1
ATOM 728 C CA . LEU A 1 91 ? -0.528 -12.497 0.406 1.00 90.06 91 LEU A CA 1
ATOM 729 C C . LEU A 1 91 ? -0.608 -11.980 -1.030 1.00 90.06 91 LEU A C 1
ATOM 731 O O . LEU A 1 91 ? 0.136 -12.465 -1.879 1.00 90.06 91 LEU A O 1
ATOM 735 N N . LEU A 1 92 ? -1.450 -10.973 -1.280 1.00 92.12 92 LEU A N 1
ATOM 736 C CA . LEU A 1 92 ? -1.602 -10.364 -2.600 1.00 92.12 92 LEU A CA 1
ATOM 737 C C . LEU A 1 92 ? -0.338 -9.602 -3.018 1.00 92.12 92 LEU A C 1
ATOM 739 O O . LEU A 1 92 ? 0.183 -9.846 -4.101 1.00 92.12 92 LEU A O 1
ATOM 743 N N . VAL A 1 93 ? 0.215 -8.736 -2.164 1.00 92.50 93 VAL A N 1
ATOM 744 C CA . VAL A 1 93 ? 1.431 -7.990 -2.536 1.00 92.50 93 VAL A CA 1
ATOM 745 C C . VAL A 1 93 ? 2.629 -8.907 -2.713 1.00 92.50 93 VAL A C 1
ATOM 747 O O . VAL A 1 93 ? 3.374 -8.718 -3.664 1.00 92.50 93 VAL A O 1
ATOM 750 N N . ARG A 1 94 ? 2.804 -9.938 -1.879 1.00 91.88 94 ARG A N 1
ATOM 751 C CA . ARG A 1 94 ? 3.870 -10.929 -2.089 1.00 91.88 94 ARG A CA 1
ATOM 752 C C . ARG A 1 94 ? 3.734 -11.614 -3.448 1.00 91.88 94 ARG A C 1
ATOM 754 O O . ARG A 1 94 ? 4.735 -11.821 -4.126 1.00 91.88 94 ARG A O 1
ATOM 761 N N . ASP A 1 95 ? 2.513 -11.951 -3.844 1.00 92.62 95 ASP A N 1
ATOM 762 C CA . ASP A 1 95 ? 2.246 -12.588 -5.131 1.00 92.62 95 ASP A CA 1
ATOM 763 C C . ASP A 1 95 ? 2.577 -11.669 -6.323 1.00 92.62 95 ASP A C 1
ATOM 765 O O . ASP A 1 95 ? 3.152 -12.107 -7.318 1.00 92.62 95 ASP A O 1
ATOM 769 N N . LEU A 1 96 ? 2.313 -10.367 -6.196 1.00 94.56 96 LEU A N 1
ATOM 770 C CA . LEU A 1 96 ? 2.674 -9.375 -7.215 1.00 94.56 96 LEU A CA 1
ATOM 771 C C . LEU A 1 96 ? 4.181 -9.071 -7.226 1.00 94.56 96 LEU A C 1
ATOM 773 O O . LEU A 1 96 ? 4.811 -9.098 -8.277 1.00 94.56 96 LEU A O 1
ATOM 777 N N . VAL A 1 97 ? 4.769 -8.799 -6.063 1.00 93.50 97 VAL A N 1
ATOM 778 C CA . VAL A 1 97 ? 6.138 -8.280 -5.907 1.00 93.50 97 VAL A CA 1
ATOM 779 C C . VAL A 1 97 ? 7.196 -9.370 -6.027 1.00 93.50 97 VAL A C 1
ATOM 781 O O . VAL A 1 97 ? 8.237 -9.150 -6.638 1.00 93.50 97 VAL A O 1
ATOM 784 N N . GLN A 1 98 ? 6.965 -10.535 -5.415 1.00 91.06 98 GLN A N 1
ATOM 785 C CA . GLN A 1 98 ? 7.957 -11.613 -5.386 1.00 91.06 98 GLN A CA 1
ATOM 786 C C . GLN A 1 98 ? 7.717 -12.632 -6.493 1.00 91.06 98 GLN A C 1
ATOM 788 O O . GLN A 1 98 ? 8.684 -13.097 -7.083 1.00 91.06 98 GLN A O 1
ATOM 793 N N . ASN A 1 99 ? 6.456 -12.967 -6.791 1.00 92.75 99 ASN A N 1
ATOM 794 C CA . ASN A 1 99 ? 6.133 -13.982 -7.802 1.00 92.75 99 ASN A CA 1
ATOM 795 C C . ASN A 1 99 ? 5.808 -13.393 -9.181 1.00 92.75 99 ASN A C 1
ATOM 797 O O . ASN A 1 99 ? 5.655 -14.157 -10.133 1.00 92.75 99 ASN A O 1
ATOM 801 N N . HIS A 1 100 ? 5.687 -12.066 -9.308 1.00 94.56 100 HIS A N 1
ATOM 802 C CA . HIS A 1 100 ? 5.329 -11.390 -10.558 1.00 94.56 100 HIS A CA 1
ATOM 803 C C . HIS A 1 100 ? 4.020 -11.918 -11.183 1.00 94.56 100 HIS A C 1
ATOM 805 O O . HIS A 1 100 ? 3.883 -11.983 -12.410 1.00 94.56 100 HIS A O 1
ATOM 811 N N . ASN A 1 101 ? 3.047 -12.308 -10.344 1.00 93.81 101 ASN A N 1
ATOM 812 C CA . ASN A 1 101 ? 1.732 -12.801 -10.769 1.00 93.81 101 ASN A CA 1
ATOM 813 C C . ASN A 1 101 ? 0.783 -11.652 -11.157 1.00 93.81 101 ASN A C 1
ATOM 815 O O . ASN A 1 101 ? -0.281 -11.450 -10.575 1.00 93.81 101 ASN A O 1
ATOM 819 N N . PHE A 1 102 ? 1.191 -10.857 -12.139 1.00 94.50 102 PHE A N 1
ATOM 820 C CA . PHE A 1 102 ? 0.490 -9.638 -12.534 1.00 94.50 102 PHE A CA 1
ATOM 821 C C . PHE A 1 102 ? -0.868 -9.887 -13.187 1.00 94.50 102 PHE A C 1
ATOM 823 O O . PHE A 1 102 ? -1.780 -9.084 -13.010 1.00 94.50 102 PHE A O 1
ATOM 830 N N . ALA A 1 103 ? -1.028 -11.014 -13.888 1.00 91.44 103 ALA A N 1
ATOM 831 C CA . ALA A 1 103 ? -2.288 -11.407 -14.520 1.00 91.44 103 ALA A CA 1
ATOM 832 C C . ALA A 1 103 ? -3.446 -11.508 -13.513 1.00 91.44 103 ALA A C 1
ATOM 834 O O . ALA A 1 103 ? -4.600 -11.269 -13.876 1.00 91.44 103 ALA A O 1
ATOM 835 N N . ARG A 1 104 ? -3.132 -11.786 -12.238 1.00 91.06 104 ARG A N 1
ATOM 836 C CA . ARG A 1 104 ? -4.105 -11.799 -11.147 1.00 91.06 104 ARG A CA 1
ATOM 837 C C . ARG A 1 104 ? -4.843 -10.472 -11.014 1.00 91.06 104 ARG A C 1
ATOM 839 O O . ARG A 1 104 ? -6.018 -10.498 -10.693 1.00 91.06 104 ARG A O 1
ATOM 846 N N . LEU A 1 105 ? -4.217 -9.328 -11.318 1.00 92.31 105 LEU A N 1
ATOM 847 C CA . LEU A 1 105 ? -4.867 -8.011 -11.227 1.00 92.31 105 LEU A CA 1
ATOM 848 C C . LEU A 1 105 ? -6.140 -7.894 -12.079 1.00 92.31 105 LEU A C 1
ATOM 850 O O . LEU A 1 105 ? -6.980 -7.054 -11.784 1.00 92.31 105 LEU A O 1
ATOM 854 N N . ALA A 1 106 ? -6.305 -8.732 -13.104 1.00 89.19 106 ALA A N 1
ATOM 855 C CA . ALA A 1 106 ? -7.509 -8.750 -13.925 1.00 89.19 106 ALA A CA 1
ATOM 856 C C . ALA A 1 106 ? -8.610 -9.691 -13.386 1.00 89.19 106 ALA A C 1
ATOM 858 O O . ALA A 1 106 ? -9.640 -9.855 -14.042 1.00 89.19 106 ALA A O 1
ATOM 859 N N . ASN A 1 107 ? -8.411 -10.353 -12.243 1.00 88.06 107 ASN A N 1
ATOM 860 C CA . ASN A 1 107 ? -9.451 -11.151 -11.592 1.00 88.06 107 ASN A CA 1
ATOM 861 C C . ASN A 1 107 ? -10.550 -10.242 -11.037 1.00 88.06 107 ASN A C 1
ATOM 863 O O . ASN A 1 107 ? -10.271 -9.199 -10.445 1.00 88.06 107 ASN A O 1
ATOM 867 N N . CYS A 1 108 ? -11.798 -10.642 -11.263 1.00 75.06 108 CYS A N 1
ATOM 868 C CA . CYS A 1 108 ? -12.995 -9.958 -10.777 1.00 75.06 108 CYS A CA 1
ATOM 869 C C . CYS A 1 108 ? -14.055 -10.984 -10.350 1.00 75.06 108 CYS A C 1
ATOM 871 O O . CYS A 1 108 ? -15.247 -10.794 -10.589 1.00 75.06 108 CYS A O 1
ATOM 873 N N . ASP A 1 109 ? -13.601 -12.101 -9.783 1.00 71.50 109 ASP A N 1
ATOM 874 C CA . ASP A 1 109 ? -14.481 -13.151 -9.276 1.00 71.50 109 ASP A CA 1
ATOM 875 C C . ASP A 1 109 ? -14.985 -12.752 -7.890 1.00 71.50 109 ASP A C 1
ATOM 877 O O . ASP A 1 109 ? -14.284 -12.040 -7.175 1.00 71.50 109 ASP A O 1
ATOM 881 N N . THR A 1 110 ? -16.154 -13.255 -7.476 1.00 63.28 110 THR A N 1
ATOM 882 C CA . THR A 1 110 ? -16.808 -12.909 -6.195 1.00 63.28 110 THR A CA 1
ATOM 883 C C . THR A 1 110 ? -15.907 -13.029 -4.961 1.00 63.28 110 THR A C 1
ATOM 885 O O . THR A 1 110 ? -16.162 -12.350 -3.970 1.00 63.28 110 THR A O 1
ATOM 888 N N . ASP A 1 111 ? -14.847 -13.838 -5.040 1.00 70.06 111 ASP A N 1
ATOM 889 C CA . ASP A 1 111 ? -13.911 -14.106 -3.947 1.00 70.06 111 ASP A CA 1
ATOM 890 C C . ASP A 1 111 ? -12.494 -13.506 -4.156 1.00 70.06 111 ASP A C 1
ATOM 892 O O . ASP A 1 111 ? -11.668 -13.578 -3.244 1.00 70.06 111 ASP A O 1
ATOM 896 N N . ASP A 1 112 ? -12.173 -12.909 -5.319 1.00 78.12 112 ASP A N 1
ATOM 897 C CA . ASP A 1 112 ? -10.844 -12.326 -5.617 1.00 78.12 112 ASP A CA 1
ATOM 898 C C . ASP A 1 112 ? -10.946 -11.064 -6.502 1.00 78.12 112 ASP A C 1
ATOM 900 O O . ASP A 1 112 ? -10.982 -11.138 -7.733 1.00 78.12 112 ASP A O 1
ATOM 904 N N . PHE A 1 113 ? -10.914 -9.889 -5.854 1.00 87.56 113 PHE A N 1
ATOM 905 C CA . PHE A 1 113 ? -10.882 -8.556 -6.484 1.00 87.56 113 PHE A CA 1
ATOM 906 C C . PHE A 1 113 ? -9.599 -7.786 -6.108 1.00 87.56 113 PHE A C 1
ATOM 908 O O . PHE A 1 113 ? -9.618 -6.880 -5.268 1.00 87.56 113 PHE A O 1
ATOM 915 N N . PRO A 1 114 ? -8.439 -8.130 -6.686 1.00 91.12 114 PRO A N 1
ATOM 916 C CA . PRO A 1 114 ? -7.144 -7.611 -6.249 1.00 91.12 114 PRO A CA 1
ATOM 917 C C . PRO A 1 114 ? -6.968 -6.100 -6.433 1.00 91.12 114 PRO A C 1
ATOM 919 O O . PRO A 1 114 ? -6.359 -5.465 -5.574 1.00 91.12 114 PRO A O 1
ATOM 922 N N . VAL A 1 115 ? -7.508 -5.502 -7.502 1.00 92.00 115 VAL A N 1
ATOM 923 C CA . VAL A 1 115 ? -7.451 -4.039 -7.699 1.00 92.00 115 VAL A CA 1
ATOM 924 C C . VAL A 1 115 ? -8.264 -3.313 -6.630 1.00 92.00 115 VAL A C 1
ATOM 926 O O . VAL A 1 115 ? -7.770 -2.368 -6.018 1.00 92.00 115 VAL A O 1
ATOM 929 N N . GLU A 1 116 ? -9.478 -3.788 -6.350 1.00 90.38 116 GLU A N 1
ATOM 930 C CA . GLU A 1 116 ? -10.329 -3.229 -5.299 1.00 90.38 116 GLU A CA 1
ATOM 931 C C . GLU A 1 116 ? -9.683 -3.389 -3.918 1.00 90.38 116 GLU A C 1
ATOM 933 O O . GLU A 1 116 ? -9.676 -2.450 -3.127 1.00 90.38 116 GLU A O 1
ATOM 938 N N . LYS A 1 117 ? -9.060 -4.540 -3.649 1.00 91.62 117 LYS A N 1
ATOM 939 C CA . LYS A 1 117 ? -8.338 -4.808 -2.401 1.00 91.62 117 LYS A CA 1
ATOM 940 C C . LYS A 1 117 ? -7.127 -3.887 -2.211 1.00 91.62 117 LYS A C 1
ATOM 942 O O . LYS A 1 117 ? -6.938 -3.351 -1.121 1.00 91.62 117 LYS A O 1
ATOM 947 N N . LEU A 1 118 ? -6.346 -3.641 -3.267 1.00 93.31 118 LEU A N 1
ATOM 948 C CA . LEU A 1 118 ? -5.248 -2.664 -3.255 1.00 93.31 118 LEU A CA 1
ATOM 949 C C . LEU A 1 118 ? -5.757 -1.239 -2.993 1.00 93.31 118 LEU A C 1
ATOM 951 O O . LEU A 1 118 ? -5.184 -0.526 -2.168 1.00 93.31 118 LEU A O 1
ATOM 955 N N . ALA A 1 119 ? -6.850 -0.842 -3.648 1.00 92.38 119 ALA A N 1
ATOM 956 C CA . ALA A 1 119 ? -7.494 0.454 -3.446 1.00 92.38 119 ALA A CA 1
ATOM 957 C C . ALA A 1 119 ? -8.016 0.622 -2.008 1.00 92.38 119 ALA A C 1
ATOM 959 O O . ALA A 1 119 ? -7.755 1.638 -1.361 1.00 92.38 119 ALA A O 1
ATOM 960 N N . SER A 1 120 ? -8.703 -0.399 -1.482 1.00 92.25 120 SER A N 1
ATOM 961 C CA . SER A 1 120 ? -9.163 -0.464 -0.093 1.00 92.25 120 SER A CA 1
ATOM 962 C C . SER A 1 120 ? -7.999 -0.289 0.883 1.00 92.25 120 SER A C 1
ATOM 964 O O . SER A 1 120 ? -8.073 0.518 1.810 1.00 92.25 120 SER A O 1
ATOM 966 N N . PHE A 1 121 ? -6.896 -1.009 0.670 1.00 90.50 121 PHE A N 1
ATOM 967 C CA . PHE A 1 121 ? -5.708 -0.898 1.510 1.00 90.50 121 PHE A CA 1
ATOM 968 C C . PHE A 1 121 ? -5.093 0.506 1.468 1.00 90.50 121 PHE A C 1
ATOM 970 O O . PHE A 1 121 ? -4.802 1.071 2.523 1.00 90.50 121 PHE A O 1
ATOM 977 N N . ALA A 1 122 ? -4.942 1.095 0.280 1.00 91.12 122 ALA A N 1
ATOM 978 C CA . ALA A 1 122 ? -4.369 2.429 0.112 1.00 91.12 122 ALA A CA 1
ATOM 979 C C . ALA A 1 122 ? -5.187 3.512 0.840 1.00 91.12 122 ALA A C 1
ATOM 981 O O . ALA A 1 122 ? -4.623 4.331 1.568 1.00 91.12 122 ALA A O 1
ATOM 982 N N . ILE A 1 123 ? -6.520 3.477 0.720 1.00 91.00 123 ILE A N 1
ATOM 983 C CA . ILE A 1 123 ? -7.414 4.401 1.437 1.00 91.00 123 ILE A CA 1
ATOM 984 C C . ILE A 1 123 ? -7.364 4.194 2.943 1.00 91.00 123 ILE A C 1
ATOM 986 O O . ILE A 1 123 ? -7.310 5.166 3.699 1.00 91.00 123 ILE A O 1
ATOM 990 N N . PHE A 1 124 ? -7.330 2.941 3.389 1.00 89.94 124 PHE A N 1
ATOM 991 C CA . PHE A 1 124 ? -7.233 2.644 4.808 1.00 89.94 124 PHE A CA 1
ATOM 992 C C . PHE A 1 124 ? -5.919 3.156 5.413 1.00 89.94 124 PHE A C 1
ATOM 994 O O . PHE A 1 124 ? -5.925 3.783 6.472 1.00 89.94 124 PHE A O 1
ATOM 1001 N N . GLN A 1 125 ? -4.791 2.967 4.722 1.00 86.00 125 GLN A N 1
ATOM 1002 C CA . GLN A 1 125 ? -3.511 3.508 5.179 1.00 86.00 125 GLN A CA 1
ATOM 1003 C C . GLN A 1 125 ? -3.493 5.039 5.165 1.00 86.00 125 GLN A C 1
ATOM 1005 O O . GLN A 1 125 ? -2.967 5.634 6.104 1.00 86.00 125 GLN A O 1
ATOM 1010 N N . MET A 1 126 ? -4.090 5.691 4.163 1.00 85.88 126 MET A N 1
ATOM 1011 C CA . MET A 1 126 ? -4.238 7.151 4.157 1.00 85.88 126 MET A CA 1
ATOM 1012 C C . MET A 1 126 ? -4.995 7.631 5.400 1.00 85.88 126 MET A C 1
ATOM 1014 O O . MET A 1 126 ? -4.526 8.541 6.082 1.00 85.88 126 MET A O 1
ATOM 1018 N N . LEU A 1 127 ? -6.120 6.989 5.738 1.00 86.19 127 LEU A N 1
ATOM 1019 C CA . LEU A 1 127 ? -6.899 7.303 6.936 1.00 86.19 127 LEU A CA 1
ATOM 1020 C C . LEU A 1 127 ? -6.056 7.168 8.214 1.00 86.19 127 LEU A C 1
ATOM 1022 O O . LEU A 1 127 ? -6.019 8.096 9.026 1.00 86.19 127 LEU A O 1
ATOM 1026 N N . LEU A 1 128 ? -5.363 6.038 8.397 1.00 82.31 128 LEU A N 1
ATOM 1027 C CA . LEU A 1 128 ? -4.498 5.823 9.563 1.00 82.31 128 LEU A CA 1
ATOM 1028 C C . LEU A 1 128 ? -3.397 6.891 9.652 1.00 82.31 128 LEU A C 1
ATOM 1030 O O . LEU A 1 128 ? -3.086 7.379 10.743 1.00 82.31 128 LEU A O 1
ATOM 1034 N N . ASN A 1 129 ? -2.864 7.317 8.505 1.00 80.12 129 ASN A N 1
ATOM 1035 C CA . ASN A 1 129 ? -1.817 8.327 8.421 1.00 80.12 129 ASN A CA 1
ATOM 1036 C C . ASN A 1 129 ? -2.292 9.774 8.576 1.00 80.12 129 ASN A C 1
ATOM 1038 O O . ASN A 1 129 ? -1.446 10.651 8.762 1.00 80.12 129 ASN A O 1
ATOM 1042 N N . LEU A 1 130 ? -3.597 10.054 8.630 1.00 79.81 130 LEU A N 1
ATOM 1043 C CA . LEU A 1 130 ? -4.069 11.372 9.076 1.00 79.81 130 LEU A CA 1
ATOM 1044 C C . LEU A 1 130 ? -3.666 11.658 10.533 1.00 79.81 130 LEU A C 1
ATOM 1046 O O . LEU A 1 130 ? -3.427 12.810 10.889 1.00 79.81 130 LEU A O 1
ATOM 1050 N N . ASN A 1 131 ? -3.480 10.613 11.349 1.00 75.88 131 ASN A N 1
ATOM 1051 C CA . ASN A 1 131 ? -2.935 10.728 12.707 1.00 75.88 131 ASN A CA 1
ATOM 1052 C C . ASN A 1 131 ? -1.402 10.823 12.746 1.00 75.88 131 ASN A C 1
ATOM 1054 O O . ASN A 1 131 ? -0.822 10.992 13.817 1.00 75.88 131 ASN A O 1
ATOM 1058 N N . ASN A 1 132 ? -0.719 10.703 11.605 1.00 75.06 132 ASN A N 1
ATOM 1059 C CA . ASN A 1 132 ? 0.735 10.749 11.557 1.00 75.06 132 ASN A CA 1
ATOM 1060 C C . ASN A 1 132 ? 1.218 12.203 11.722 1.00 75.06 132 ASN A C 1
ATOM 1062 O O . ASN A 1 132 ? 0.928 13.041 10.856 1.00 75.06 132 ASN A O 1
ATOM 1066 N N . PRO A 1 133 ? 1.994 12.548 12.767 1.00 70.88 133 PRO A N 1
ATOM 1067 C CA . PRO A 1 133 ? 2.512 13.902 12.962 1.00 70.88 133 PRO A CA 1
ATOM 1068 C C . PRO A 1 133 ? 3.373 14.389 11.788 1.00 70.88 133 PRO A C 1
ATOM 1070 O O . PRO A 1 133 ? 3.412 15.589 11.535 1.00 70.88 133 PRO A O 1
ATOM 1073 N N . GLN A 1 134 ? 3.980 13.477 11.024 1.00 72.31 134 GLN A N 1
ATOM 1074 C CA . GLN A 1 134 ? 4.863 13.781 9.891 1.00 72.31 134 GLN A CA 1
A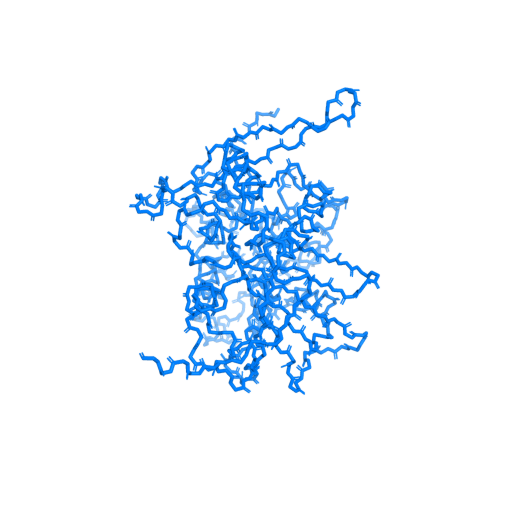TOM 1075 C C . GLN A 1 134 ? 4.124 13.988 8.562 1.00 72.31 134 GLN A C 1
ATOM 1077 O O . GLN A 1 134 ? 4.740 14.379 7.567 1.00 72.31 134 GLN A O 1
ATOM 1082 N N . SER A 1 135 ? 2.811 13.738 8.526 1.00 73.88 135 SER A N 1
ATOM 1083 C CA . SER A 1 135 ? 1.975 1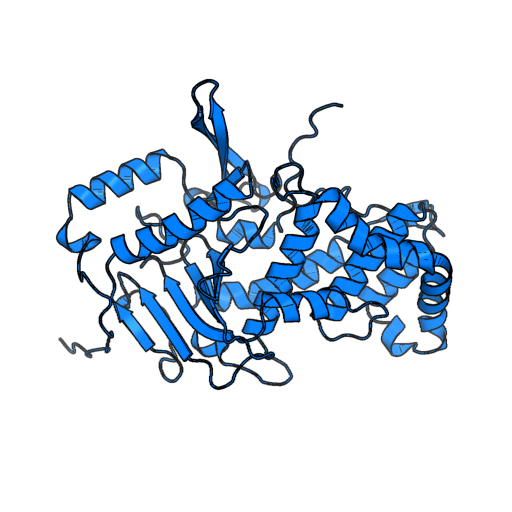4.113 7.384 1.00 73.88 135 SER A CA 1
ATOM 1084 C C . SER A 1 135 ? 1.879 15.640 7.286 1.00 73.88 135 SER A C 1
ATOM 1086 O O . SER A 1 135 ? 1.533 16.301 8.272 1.00 73.88 135 SER A O 1
ATOM 1088 N N . ARG A 1 136 ? 2.179 16.190 6.102 1.00 76.00 136 ARG A N 1
ATOM 1089 C CA . ARG A 1 136 ? 1.993 17.612 5.760 1.00 76.00 136 ARG A CA 1
ATOM 1090 C C . ARG A 1 136 ? 0.608 17.883 5.165 1.00 76.00 136 ARG A C 1
ATOM 1092 O O . ARG A 1 136 ? 0.363 18.997 4.714 1.00 76.00 136 ARG A O 1
ATOM 1099 N N . PHE A 1 137 ? -0.282 16.886 5.144 1.00 77.19 137 PHE A N 1
ATOM 1100 C CA . PHE A 1 137 ? -1.602 17.022 4.541 1.00 77.19 137 PHE A CA 1
ATOM 1101 C C . PHE A 1 137 ? -2.372 18.195 5.187 1.00 77.19 137 PHE A C 1
ATOM 1103 O O . PHE A 1 137 ? -2.605 18.172 6.405 1.00 77.19 137 PHE A O 1
ATOM 1110 N N . PRO A 1 138 ? -2.734 19.242 4.417 1.00 76.94 138 PRO A N 1
ATOM 1111 C CA . PRO A 1 138 ? -3.416 20.411 4.958 1.00 76.94 138 PRO A CA 1
ATOM 1112 C C . PRO A 1 138 ? -4.748 20.024 5.599 1.00 76.94 138 PRO A C 1
ATOM 1114 O O . PRO A 1 138 ? -5.527 19.272 5.022 1.00 76.94 138 PRO A O 1
ATOM 1117 N N . GLY A 1 139 ? -5.011 20.525 6.806 1.00 81.31 139 GLY A N 1
ATOM 1118 C CA . GLY A 1 139 ? -6.262 20.243 7.510 1.00 81.31 139 GLY A CA 1
ATOM 1119 C C . GLY A 1 139 ? -6.453 18.774 7.919 1.00 81.31 139 GLY A C 1
ATOM 1120 O O . GLY A 1 139 ? -7.586 18.327 8.083 1.00 81.31 139 GLY A O 1
ATOM 1121 N N . LYS A 1 140 ? -5.375 17.979 8.048 1.00 84.06 140 LYS A N 1
ATOM 1122 C CA . LYS A 1 140 ? -5.473 16.537 8.365 1.00 84.06 140 LYS A CA 1
ATOM 1123 C C . LYS A 1 140 ? -6.256 16.233 9.643 1.00 84.06 140 LYS A C 1
ATOM 1125 O O . LYS A 1 140 ? -6.944 15.219 9.700 1.00 84.06 140 LYS A O 1
ATOM 1130 N N . ASN A 1 141 ? -6.163 17.101 10.653 1.00 83.38 141 ASN A N 1
ATOM 1131 C CA . ASN A 1 141 ? -6.860 16.915 11.923 1.00 83.38 141 ASN A CA 1
ATOM 1132 C C . ASN A 1 141 ? -8.363 17.132 11.733 1.00 83.38 141 ASN A C 1
ATOM 1134 O O . ASN A 1 141 ? -9.159 16.309 12.173 1.00 83.38 141 ASN A O 1
ATOM 1138 N N . GLU A 1 142 ? -8.745 18.205 11.044 1.00 88.56 142 GLU A N 1
ATOM 1139 C CA . GLU A 1 142 ? -10.128 18.527 10.704 1.00 88.56 142 GLU A CA 1
ATOM 1140 C C . GLU A 1 142 ? -10.739 17.434 9.823 1.00 88.56 142 GLU A C 1
ATOM 1142 O O . GLU A 1 142 ? -11.843 16.967 10.102 1.00 88.56 142 GLU A O 1
ATOM 1147 N N . LEU A 1 143 ? -9.994 16.964 8.816 1.00 88.00 143 LEU A N 1
ATOM 1148 C CA . LEU A 1 143 ? -10.411 15.861 7.956 1.00 88.00 143 LEU A CA 1
ATOM 1149 C C . LEU A 1 143 ? -10.604 14.573 8.764 1.00 88.00 143 LEU A C 1
ATOM 1151 O O . LEU A 1 143 ? -11.652 13.941 8.654 1.00 88.00 143 LEU A O 1
ATOM 1155 N N . PHE A 1 144 ? -9.649 14.205 9.624 1.00 85.62 144 PHE A N 1
ATOM 1156 C CA . PHE A 1 144 ? -9.787 13.015 10.463 1.00 85.62 144 PHE A CA 1
ATOM 1157 C C . PHE A 1 144 ? -11.006 13.116 11.389 1.00 85.62 144 PHE A C 1
ATOM 1159 O O . PHE A 1 144 ? -11.808 12.189 11.461 1.00 85.62 144 PHE A O 1
ATOM 1166 N N . GLN A 1 145 ? -11.208 14.266 12.037 1.00 87.31 145 GLN A N 1
ATOM 1167 C CA . GLN A 1 145 ? -12.378 14.497 12.887 1.00 87.31 145 GLN A CA 1
ATOM 1168 C C . GLN A 1 145 ? -13.692 14.479 12.100 1.00 87.31 145 GLN A C 1
ATOM 1170 O O . GLN A 1 145 ? -14.695 14.001 12.624 1.00 87.31 145 GLN A O 1
ATOM 1175 N N . SER A 1 146 ? -13.706 14.922 10.839 1.00 90.44 146 SER A N 1
ATOM 1176 C CA . SER A 1 146 ? -14.905 14.856 9.991 1.00 90.44 146 SER A CA 1
ATOM 1177 C C . SER A 1 146 ? -15.409 13.424 9.783 1.00 90.44 146 SER A C 1
ATOM 1179 O O . SER A 1 146 ? -16.616 13.219 9.674 1.00 90.44 146 SER A O 1
ATOM 1181 N N . PHE A 1 147 ? -14.511 12.433 9.823 1.00 89.56 147 PHE A N 1
ATOM 1182 C CA . PHE A 1 147 ? -14.867 11.019 9.754 1.00 89.56 147 PHE A CA 1
ATOM 1183 C C . PHE A 1 147 ? -15.332 10.441 11.100 1.00 89.56 147 PHE A C 1
ATOM 1185 O O . PHE A 1 147 ? -16.222 9.595 11.131 1.00 89.56 147 PHE A O 1
ATOM 1192 N N . ILE A 1 148 ? -14.767 10.906 12.221 1.00 90.31 148 ILE A N 1
ATOM 1193 C CA . ILE A 1 148 ? -15.104 10.404 13.566 1.00 90.31 148 ILE A CA 1
ATOM 1194 C C . ILE A 1 148 ? -16.395 11.029 14.114 1.00 90.31 148 ILE A C 1
ATOM 1196 O O . ILE A 1 148 ? -17.180 10.352 14.780 1.00 90.31 148 ILE A O 1
ATOM 1200 N N . ASN A 1 149 ? -16.640 12.312 13.837 1.00 92.00 149 ASN A N 1
ATOM 1201 C CA . ASN A 1 149 ? -17.771 13.065 14.383 1.00 92.00 149 ASN A CA 1
ATOM 1202 C C . ASN A 1 149 ? -19.145 12.417 14.116 1.00 92.00 149 ASN A C 1
ATOM 1204 O O . ASN A 1 149 ? -19.943 12.370 15.052 1.00 92.00 149 ASN A O 1
ATOM 1208 N N . PRO A 1 150 ? -19.445 11.867 12.922 1.00 91.69 150 PRO A N 1
ATOM 1209 C CA . PRO A 1 150 ? -20.698 11.147 12.684 1.00 91.69 150 PRO A CA 1
ATOM 1210 C C . PRO A 1 150 ? -20.911 9.959 13.631 1.00 91.69 150 PRO A C 1
ATOM 1212 O O . PRO A 1 150 ? -22.030 9.740 14.097 1.00 91.69 150 PRO A O 1
ATOM 1215 N N . VAL A 1 151 ? -19.839 9.228 13.956 1.00 94.25 151 VAL A N 1
ATOM 1216 C CA . VAL A 1 151 ? -19.867 8.095 14.896 1.00 94.25 151 VAL A CA 1
ATOM 1217 C C . VAL A 1 151 ? -20.092 8.603 16.312 1.00 94.25 151 VAL A C 1
ATOM 1219 O O . VAL A 1 151 ? -20.970 8.122 17.019 1.00 94.25 151 VAL A O 1
ATOM 1222 N N . LYS A 1 152 ? -19.330 9.625 16.710 1.00 94.56 152 LYS A N 1
ATOM 1223 C CA . LYS A 1 152 ? -19.398 10.223 18.045 1.00 94.56 152 LYS A CA 1
ATOM 1224 C C . LYS A 1 152 ? -20.776 10.815 18.347 1.00 94.56 152 LYS A C 1
ATOM 1226 O O . LYS A 1 152 ? -21.325 10.573 19.416 1.00 94.56 152 LYS A O 1
ATOM 1231 N N . ASN A 1 153 ? -21.361 11.536 17.392 1.00 94.75 153 ASN A N 1
ATOM 1232 C CA . ASN A 1 153 ? -22.672 12.170 17.543 1.00 94.75 153 ASN A CA 1
ATOM 1233 C C . ASN A 1 153 ? -23.813 11.153 17.699 1.00 94.75 153 ASN A C 1
ATOM 1235 O O . ASN A 1 153 ? -24.829 11.475 18.307 1.00 94.75 153 ASN A O 1
ATOM 1239 N N . ASN A 1 154 ? -23.638 9.931 17.186 1.00 95.50 154 ASN A N 1
ATOM 1240 C CA . ASN A 1 154 ? -24.623 8.849 17.265 1.00 95.50 154 ASN A CA 1
ATOM 1241 C C . ASN A 1 154 ? -24.167 7.695 18.172 1.00 95.50 154 ASN A C 1
ATOM 1243 O O . ASN A 1 154 ? -24.728 6.600 18.111 1.00 95.50 154 ASN A O 1
ATOM 1247 N N . LEU A 1 155 ? -23.157 7.920 19.020 1.00 96.62 155 LEU A N 1
ATOM 1248 C CA . LEU A 1 155 ? -22.429 6.847 19.696 1.00 96.62 155 LEU A CA 1
ATOM 1249 C C . LEU A 1 155 ? -23.336 5.948 20.540 1.00 96.62 155 LEU A C 1
ATOM 1251 O O . LEU A 1 155 ? -23.200 4.733 20.490 1.00 96.62 155 LEU A O 1
ATOM 1255 N N . GLN A 1 156 ? -24.285 6.523 21.282 1.00 96.69 156 GLN A N 1
ATOM 1256 C CA . GLN A 1 156 ? -25.187 5.743 22.139 1.00 96.69 156 GLN A CA 1
ATOM 1257 C C . GLN A 1 156 ? -26.092 4.805 21.332 1.00 96.69 156 GLN A C 1
ATOM 1259 O O . GLN A 1 156 ? -26.301 3.658 21.723 1.00 96.69 156 GLN A O 1
ATOM 1264 N N . HIS A 1 157 ? -26.580 5.263 20.177 1.00 96.75 157 HIS A N 1
ATOM 1265 C CA . HIS A 1 157 ? -27.357 4.421 19.272 1.00 96.75 157 HIS A CA 1
ATOM 1266 C C . HIS A 1 157 ? -26.488 3.300 18.686 1.00 96.75 157 HIS A C 1
ATOM 1268 O O . HIS A 1 157 ? -26.861 2.135 18.767 1.00 96.75 157 HIS A O 1
ATOM 1274 N N . ILE A 1 158 ? -25.288 3.636 18.202 1.00 96.75 158 ILE A N 1
ATOM 1275 C CA . ILE A 1 158 ? -24.315 2.670 17.666 1.00 96.75 158 ILE A CA 1
ATOM 1276 C C . ILE A 1 158 ? -23.946 1.611 18.714 1.00 96.75 158 ILE A C 1
ATOM 1278 O O . ILE A 1 158 ? -23.894 0.426 18.397 1.00 96.75 158 ILE A O 1
ATOM 1282 N N . ILE A 1 159 ? -23.710 2.011 19.967 1.00 97.19 159 ILE A N 1
ATOM 1283 C CA . ILE A 1 159 ? -23.436 1.095 21.084 1.00 97.19 159 ILE A CA 1
ATOM 1284 C C . ILE A 1 159 ? -24.616 0.147 21.299 1.00 97.19 159 ILE A C 1
ATOM 1286 O O . ILE A 1 159 ? -24.406 -1.061 21.394 1.00 97.19 159 ILE A O 1
ATOM 1290 N N . SER A 1 160 ? -25.840 0.680 21.349 1.00 96.94 160 SER A N 1
ATOM 1291 C CA . SER A 1 160 ? -27.057 -0.113 21.541 1.00 96.94 160 SER A CA 1
ATOM 1292 C C . SER A 1 160 ? -27.223 -1.173 20.447 1.00 96.94 160 SER A C 1
ATOM 1294 O O . SER A 1 160 ? -27.373 -2.352 20.764 1.00 96.94 160 SER A O 1
ATOM 1296 N N . GLU A 1 161 ? -27.124 -0.776 19.176 1.00 96.19 161 GLU A N 1
ATOM 1297 C CA . GLU A 1 161 ? -27.218 -1.690 18.026 1.00 96.19 161 GLU A CA 1
ATOM 1298 C C . GLU A 1 161 ? -26.068 -2.707 17.996 1.00 96.19 161 GLU A C 1
ATOM 1300 O O . GLU A 1 161 ? -26.260 -3.882 17.701 1.00 96.19 161 GLU A O 1
ATOM 1305 N N . THR A 1 162 ? -24.851 -2.291 18.358 1.00 96.00 162 THR A N 1
ATOM 1306 C CA . THR A 1 162 ? -23.703 -3.208 18.411 1.00 96.00 162 THR A CA 1
ATOM 1307 C C . THR A 1 162 ? -23.903 -4.285 19.474 1.00 96.00 162 THR A C 1
ATOM 1309 O O . THR A 1 162 ? -23.577 -5.445 19.242 1.00 96.00 162 THR A O 1
ATOM 1312 N N . ILE A 1 163 ? -24.427 -3.927 20.649 1.00 95.50 163 ILE A N 1
ATOM 1313 C CA . ILE A 1 163 ? -24.661 -4.887 21.736 1.00 95.50 163 ILE A CA 1
ATOM 1314 C C . ILE A 1 163 ? -25.807 -5.844 21.377 1.00 95.50 163 ILE A C 1
ATOM 1316 O O . ILE A 1 163 ? -25.688 -7.042 21.647 1.00 95.50 163 ILE A O 1
ATOM 1320 N N . SER A 1 164 ? -26.868 -5.344 20.734 1.00 95.94 164 SER A N 1
ATOM 1321 C CA . SER A 1 164 ? -28.034 -6.149 20.343 1.00 95.94 164 SER A CA 1
ATOM 1322 C C . SER A 1 164 ? -27.732 -7.182 19.250 1.00 95.94 164 SER A C 1
ATOM 1324 O O . SER A 1 164 ? -28.491 -8.140 19.102 1.00 95.94 164 SER A O 1
ATOM 1326 N N . LEU A 1 165 ? -26.602 -7.071 18.535 1.00 94.56 165 LEU A N 1
ATOM 1327 C CA . LEU A 1 165 ? -26.160 -8.070 17.549 1.00 94.56 165 LEU A CA 1
ATOM 1328 C C . LEU A 1 165 ? -26.157 -9.499 18.102 1.00 94.56 165 LEU A C 1
ATOM 1330 O O . LEU A 1 165 ? -26.483 -10.426 17.365 1.00 94.56 165 LEU A O 1
ATOM 1334 N N . SER A 1 166 ? -25.814 -9.683 19.382 1.00 93.81 166 SER A N 1
ATOM 1335 C CA . SER A 1 166 ? -25.795 -11.017 20.005 1.00 93.81 166 SER A CA 1
ATOM 1336 C C . SER A 1 166 ? -27.180 -11.670 20.036 1.00 93.81 166 SER A C 1
ATOM 1338 O O . SER A 1 166 ? -27.276 -12.891 19.945 1.00 93.81 166 SER A O 1
ATOM 1340 N N . ASP A 1 167 ? -28.235 -10.859 20.127 1.00 95.31 167 ASP A N 1
ATOM 1341 C CA . ASP A 1 167 ? -29.622 -11.316 20.195 1.00 95.31 167 ASP A CA 1
ATOM 1342 C C . ASP A 1 167 ? -30.263 -11.390 18.801 1.00 95.31 167 ASP A C 1
ATOM 1344 O O . ASP A 1 167 ? -31.009 -12.322 18.503 1.00 95.31 167 ASP A O 1
ATOM 1348 N N . VAL A 1 168 ? -29.972 -10.413 17.934 1.00 95.06 168 VAL A N 1
ATOM 1349 C CA . VAL A 1 168 ? -30.618 -10.264 16.617 1.00 95.06 168 VAL A CA 1
ATOM 1350 C C . VAL A 1 168 ? -29.925 -11.096 15.533 1.00 95.06 168 VAL A C 1
ATOM 1352 O O . VAL A 1 168 ? -30.591 -11.653 14.661 1.00 95.06 168 VAL A O 1
ATOM 1355 N N . MET A 1 169 ? -28.592 -11.188 15.566 1.00 95.12 169 MET A N 1
ATOM 1356 C CA . MET A 1 169 ? -27.772 -11.871 14.556 1.00 95.12 169 MET A CA 1
ATOM 1357 C C . MET A 1 169 ? -26.621 -12.657 15.218 1.00 95.12 169 MET A C 1
ATOM 1359 O O . MET A 1 169 ? -25.449 -12.315 15.027 1.00 95.12 169 MET A O 1
ATOM 1363 N N . PRO A 1 170 ? -26.916 -13.731 15.976 1.00 94.62 170 PRO A N 1
ATOM 1364 C CA . PRO A 1 170 ? -25.919 -14.438 16.786 1.00 94.62 170 PRO A CA 1
ATOM 1365 C C . PRO A 1 170 ? -24.760 -15.021 15.963 1.00 94.62 170 PRO A C 1
ATOM 1367 O O . PRO A 1 170 ? -23.617 -15.011 16.415 1.00 94.62 170 PRO A O 1
ATOM 1370 N N . GLU A 1 171 ? -25.024 -15.481 14.736 1.00 95.75 171 GLU A N 1
ATOM 1371 C CA . GLU A 1 171 ? -23.984 -15.995 13.832 1.00 95.75 171 GLU A CA 1
ATOM 1372 C C . GLU A 1 171 ? -22.986 -14.904 13.418 1.00 95.75 171 GLU A C 1
ATOM 1374 O O . GLU A 1 171 ? -21.780 -15.146 13.382 1.00 95.75 171 GLU A O 1
ATOM 1379 N N . LEU A 1 172 ? -23.471 -13.682 13.164 1.00 93.88 172 LEU A N 1
ATOM 1380 C CA . LEU A 1 172 ? -22.623 -12.534 12.839 1.00 93.88 172 LEU A CA 1
ATOM 1381 C C . LEU A 1 172 ? -21.828 -12.085 14.070 1.00 93.88 172 LEU A C 1
ATOM 1383 O O . LEU A 1 172 ? -20.624 -11.851 13.984 1.00 93.88 172 LEU A O 1
ATOM 1387 N N . ALA A 1 173 ? -22.491 -12.023 15.229 1.00 94.94 173 ALA A N 1
ATOM 1388 C CA . ALA A 1 173 ? -21.878 -11.656 16.502 1.00 94.94 173 ALA A CA 1
ATOM 1389 C C . ALA A 1 173 ? -20.776 -12.633 16.948 1.00 94.94 173 ALA A C 1
ATOM 1391 O O . ALA A 1 173 ? -19.880 -12.243 17.695 1.00 94.94 173 ALA A O 1
ATOM 1392 N N . ALA A 1 174 ? -20.812 -13.887 16.486 1.00 95.31 174 ALA A N 1
ATOM 1393 C CA . ALA A 1 174 ? -19.795 -14.892 16.785 1.00 95.31 174 ALA A CA 1
ATOM 1394 C C . ALA A 1 174 ? -18.460 -14.664 16.048 1.00 95.31 174 ALA A C 1
ATOM 1396 O O . ALA A 1 174 ? -17.442 -15.234 16.441 1.00 95.31 174 ALA A O 1
ATOM 1397 N N . LEU A 1 175 ? -18.434 -13.840 14.997 1.00 94.75 175 LEU A N 1
ATOM 1398 C CA . LEU A 1 175 ? -17.212 -13.531 14.256 1.00 94.75 175 LEU A CA 1
ATOM 1399 C C . LEU A 1 175 ? -16.307 -12.571 15.054 1.00 94.75 175 LEU A C 1
ATOM 1401 O O . LEU A 1 175 ? -16.777 -11.589 15.631 1.00 94.75 175 LEU A O 1
ATOM 1405 N N . SER A 1 176 ? -14.990 -12.812 15.031 1.00 93.81 176 SER A N 1
ATOM 1406 C CA . SER A 1 176 ? -13.993 -12.136 15.887 1.00 93.81 176 SER A CA 1
ATOM 1407 C C . SER A 1 176 ? -14.064 -10.603 15.864 1.00 93.81 176 SER A C 1
ATOM 1409 O O . SER A 1 176 ? -14.084 -9.962 16.914 1.00 93.81 176 SER A O 1
ATOM 1411 N N . ILE A 1 177 ? -14.169 -10.001 14.677 1.00 94.75 177 ILE A N 1
ATOM 1412 C CA . ILE A 1 177 ? -14.239 -8.541 14.518 1.00 94.75 177 ILE A CA 1
ATOM 1413 C C . ILE A 1 177 ? -15.515 -7.934 15.134 1.00 94.75 177 ILE A C 1
ATOM 1415 O O . ILE A 1 177 ? -15.468 -6.834 15.684 1.00 94.75 177 ILE A O 1
ATOM 1419 N N . TYR A 1 178 ? -16.643 -8.656 15.119 1.00 96.38 178 TYR A N 1
ATOM 1420 C CA . TYR A 1 178 ? -17.887 -8.205 15.754 1.00 96.38 178 TYR A CA 1
ATOM 1421 C C . TYR A 1 178 ? -17.846 -8.413 17.269 1.00 96.38 178 TYR A C 1
ATOM 1423 O O . TYR A 1 178 ? -18.286 -7.537 18.012 1.00 96.38 178 TYR A O 1
ATOM 1431 N N . GLN A 1 179 ? -17.224 -9.495 17.751 1.00 95.69 179 GLN A N 1
ATOM 1432 C CA . GLN A 1 179 ? -16.926 -9.655 19.179 1.00 95.69 179 GLN A CA 1
ATOM 1433 C C . GLN A 1 179 ? -16.056 -8.502 19.698 1.00 95.69 179 GLN A C 1
ATOM 1435 O O . GLN A 1 179 ? -16.311 -7.975 20.783 1.00 95.69 179 GLN A O 1
ATOM 1440 N N . LYS A 1 180 ? -15.068 -8.052 18.910 1.00 95.56 180 LYS A N 1
ATOM 1441 C CA . LYS A 1 180 ? -14.267 -6.870 19.246 1.00 95.56 180 LYS A CA 1
ATOM 1442 C C . LYS A 1 180 ? -15.121 -5.602 19.295 1.00 95.56 180 LYS A C 1
ATOM 1444 O O . LYS A 1 180 ? -15.008 -4.860 20.266 1.00 95.56 180 LYS A O 1
ATOM 1449 N N . LEU A 1 181 ? -16.003 -5.368 18.320 1.00 96.50 181 LEU A N 1
ATOM 1450 C CA . LEU A 1 181 ? -16.945 -4.238 18.343 1.00 96.50 181 LEU A CA 1
ATOM 1451 C C . LEU A 1 181 ? -17.836 -4.246 19.595 1.00 96.50 181 LEU A C 1
ATOM 1453 O O . LEU A 1 181 ? -17.959 -3.217 20.259 1.00 96.50 181 LEU A O 1
ATOM 1457 N N . ILE A 1 182 ? -18.393 -5.403 19.966 1.00 96.50 182 ILE A N 1
ATOM 1458 C CA . ILE A 1 182 ? -19.192 -5.574 21.191 1.00 96.50 182 ILE A CA 1
ATOM 1459 C C . ILE A 1 182 ? -18.353 -5.250 22.432 1.00 96.50 182 ILE A C 1
ATOM 1461 O O . ILE A 1 182 ? -18.810 -4.532 23.324 1.00 96.50 182 ILE A O 1
ATOM 1465 N N . ARG A 1 183 ? -17.102 -5.718 22.480 1.00 96.00 183 ARG A N 1
ATOM 1466 C CA . ARG A 1 183 ? -16.169 -5.413 23.572 1.00 96.00 183 ARG A CA 1
ATOM 1467 C C . ARG A 1 183 ? -15.863 -3.914 23.673 1.00 96.00 183 ARG A C 1
ATOM 1469 O O . ARG A 1 183 ? -15.858 -3.370 24.772 1.00 96.00 183 ARG A O 1
ATOM 1476 N N . ILE A 1 184 ? -15.666 -3.224 22.546 1.00 96.31 184 ILE A N 1
ATOM 1477 C CA . ILE A 1 184 ? -15.493 -1.760 22.507 1.00 96.31 184 ILE A CA 1
ATOM 1478 C C . ILE A 1 184 ? -16.756 -1.061 23.016 1.00 96.31 184 ILE A C 1
ATOM 1480 O O . ILE A 1 184 ? -16.657 -0.143 23.830 1.00 96.31 184 ILE A O 1
ATOM 1484 N N . ALA A 1 185 ? -17.942 -1.502 22.595 1.00 96.44 185 ALA A N 1
ATOM 1485 C CA . ALA A 1 185 ? -19.208 -0.921 23.035 1.00 96.44 185 ALA A CA 1
ATOM 1486 C C . ALA A 1 185 ? -19.371 -0.987 24.565 1.00 96.44 185 ALA A C 1
ATOM 1488 O O . ALA A 1 185 ? -19.748 0.005 25.195 1.00 96.44 185 ALA A O 1
ATOM 1489 N N . ARG A 1 186 ? -18.992 -2.126 25.158 1.00 96.19 186 ARG A N 1
ATOM 1490 C CA . ARG A 1 186 ? -19.007 -2.376 26.610 1.00 96.19 186 ARG A CA 1
ATOM 1491 C C . ARG A 1 186 ? -17.828 -1.773 27.377 1.00 96.19 186 ARG A C 1
ATOM 1493 O O . ARG A 1 186 ? -17.843 -1.799 28.600 1.00 96.19 186 ARG A O 1
ATOM 1500 N N . SER A 1 187 ? -16.815 -1.238 26.696 1.00 96.50 187 SER A N 1
ATOM 1501 C CA . SER A 1 187 ? -15.611 -0.706 27.348 1.00 96.50 187 SER A CA 1
ATOM 1502 C C . SER A 1 187 ? -15.932 0.451 28.306 1.00 96.50 187 SER A C 1
ATOM 1504 O O . SER A 1 187 ? -16.933 1.154 28.150 1.00 96.50 187 SER A O 1
ATOM 1506 N N . SER A 1 188 ? -15.072 0.679 29.296 1.00 95.38 188 SER A N 1
ATOM 1507 C CA . SER A 1 188 ? -15.192 1.790 30.255 1.00 95.38 188 SER A CA 1
ATOM 1508 C C . SER A 1 188 ? -14.468 3.068 29.802 1.00 95.38 188 SER A C 1
ATOM 1510 O O . SER A 1 188 ? -14.467 4.071 30.514 1.00 95.38 188 SER A O 1
ATOM 1512 N N . SER A 1 189 ? -13.860 3.049 28.612 1.00 94.00 189 SER A N 1
ATOM 1513 C CA . SER A 1 189 ? -13.177 4.199 28.011 1.00 94.00 189 SER A CA 1
ATOM 1514 C C . SER A 1 189 ? -14.124 5.338 27.632 1.00 94.00 189 SER A C 1
ATOM 1516 O O . SER A 1 189 ? -15.336 5.148 27.510 1.00 94.00 189 SER A O 1
ATOM 1518 N N . GLY A 1 190 ? -13.550 6.525 27.419 1.00 93.50 190 GLY A N 1
ATOM 1519 C CA . GLY A 1 190 ? -14.290 7.708 27.001 1.00 93.50 190 GLY A CA 1
ATOM 1520 C C . GLY A 1 190 ? -14.924 7.567 25.617 1.00 93.50 190 GLY A C 1
ATOM 1521 O O . GLY A 1 190 ? -14.536 6.738 24.787 1.00 93.50 190 GLY A O 1
ATOM 1522 N N . ASP A 1 191 ? -15.924 8.411 25.369 1.00 93.81 191 ASP A N 1
ATOM 1523 C CA . ASP A 1 191 ? -16.694 8.411 24.123 1.00 93.81 191 ASP A CA 1
ATOM 1524 C C . ASP A 1 191 ? -15.816 8.648 22.887 1.00 93.81 191 ASP A C 1
ATOM 1526 O O . ASP A 1 191 ? -16.085 8.115 21.812 1.00 93.81 191 ASP A O 1
ATOM 1530 N N . ASP A 1 192 ? -14.748 9.434 23.033 1.00 90.81 192 ASP A N 1
ATOM 1531 C CA . ASP A 1 192 ? -13.833 9.748 21.939 1.00 90.81 192 ASP A CA 1
ATOM 1532 C C . ASP A 1 192 ? -12.992 8.530 21.532 1.00 90.81 192 ASP A C 1
ATOM 1534 O O . ASP A 1 192 ? -12.881 8.214 20.346 1.00 90.81 192 ASP A O 1
ATOM 1538 N N . GLU A 1 193 ? -12.447 7.806 22.512 1.00 91.00 193 GLU A N 1
ATOM 1539 C CA . GLU A 1 193 ? -11.692 6.574 22.292 1.00 91.00 193 GLU A CA 1
ATOM 1540 C C . GLU A 1 193 ? -12.579 5.483 21.682 1.00 91.00 193 GLU A C 1
ATOM 1542 O O . GLU A 1 193 ? -12.182 4.844 20.702 1.00 91.00 193 GLU A O 1
ATOM 1547 N N . LYS A 1 194 ? -13.804 5.319 22.203 1.00 94.50 194 LYS A N 1
ATOM 1548 C CA . LYS A 1 194 ? -14.795 4.379 21.657 1.00 94.50 194 LYS A CA 1
ATOM 1549 C C . LYS A 1 194 ? -15.142 4.702 20.210 1.00 94.50 194 LYS A C 1
ATOM 1551 O O . LYS A 1 194 ? -15.050 3.821 19.357 1.00 94.50 194 LYS A O 1
ATOM 1556 N N . ALA A 1 195 ? -15.505 5.954 19.920 1.00 93.75 195 ALA A N 1
ATOM 1557 C CA . ALA A 1 195 ? -15.897 6.377 18.579 1.00 93.75 195 ALA A CA 1
ATOM 1558 C C . ALA A 1 195 ? -14.766 6.161 17.562 1.00 93.75 195 ALA A C 1
ATOM 1560 O O . ALA A 1 195 ? -15.013 5.645 16.472 1.00 93.75 195 ALA A O 1
ATOM 1561 N N . LYS A 1 196 ? -13.519 6.483 17.931 1.00 91.31 196 LYS A N 1
ATOM 1562 C CA . LYS A 1 196 ? -12.337 6.240 17.091 1.00 91.31 196 LYS A CA 1
ATOM 1563 C C . LYS A 1 196 ? -12.131 4.757 16.794 1.00 91.31 196 LYS A C 1
ATOM 1565 O O . LYS A 1 196 ? -11.968 4.394 15.632 1.00 91.31 196 LYS A O 1
ATOM 1570 N N . ALA A 1 197 ? -12.146 3.903 17.817 1.00 92.19 197 ALA A N 1
ATOM 1571 C CA . ALA A 1 197 ? -11.930 2.469 17.637 1.00 92.19 197 ALA A CA 1
ATOM 1572 C C . ALA A 1 197 ? -13.060 1.816 16.823 1.00 92.19 197 ALA A C 1
ATOM 1574 O O . ALA A 1 197 ? -12.792 1.057 15.891 1.00 92.19 197 ALA A O 1
ATOM 1575 N N . MET A 1 198 ? -14.317 2.168 17.115 1.00 95.00 198 MET A N 1
ATOM 1576 C CA . MET A 1 198 ? -15.478 1.709 16.351 1.00 95.00 198 MET A CA 1
ATOM 1577 C C . MET A 1 198 ? -15.398 2.131 14.886 1.00 95.00 198 MET A C 1
ATOM 1579 O O . MET A 1 198 ? -15.575 1.297 14.005 1.00 95.00 198 MET A O 1
ATOM 1583 N N . PHE A 1 199 ? -15.077 3.398 14.612 1.00 94.00 199 PHE A N 1
ATOM 1584 C CA . PHE A 1 199 ? -14.940 3.893 13.246 1.00 94.00 199 PHE A CA 1
ATOM 1585 C C . PHE A 1 199 ? -13.895 3.109 12.440 1.00 94.00 199 PHE A C 1
ATOM 1587 O O . PHE A 1 199 ? -14.141 2.764 11.283 1.00 94.00 199 PHE A O 1
ATOM 1594 N N . VAL A 1 200 ? -12.744 2.791 13.041 1.00 91.81 200 VAL A N 1
ATOM 1595 C CA . VAL A 1 200 ? -11.699 2.001 12.373 1.00 91.81 200 VAL A CA 1
ATOM 1596 C C . VAL A 1 200 ? -12.178 0.580 12.073 1.00 91.81 200 VAL A C 1
ATOM 1598 O O . VAL A 1 200 ? -11.966 0.095 10.964 1.00 91.81 200 VAL A O 1
ATOM 1601 N N . LEU A 1 201 ? -12.872 -0.081 13.004 1.00 93.94 201 LEU A N 1
ATOM 1602 C CA . LEU A 1 201 ? -13.402 -1.424 12.749 1.00 93.94 201 LEU A CA 1
ATOM 1603 C C . LEU A 1 201 ? -14.544 -1.427 11.724 1.00 93.94 201 LEU A C 1
ATOM 1605 O O . LEU A 1 201 ? -14.563 -2.289 10.849 1.00 93.94 201 LEU A O 1
ATOM 1609 N N . PHE A 1 202 ? -15.449 -0.445 11.756 1.00 95.38 202 PHE A N 1
ATOM 1610 C CA . PHE A 1 202 ? -16.466 -0.282 10.710 1.00 95.38 202 PHE A CA 1
ATOM 1611 C C . PHE A 1 202 ? -15.843 -0.010 9.343 1.00 95.38 202 PHE A C 1
ATOM 1613 O O . PHE A 1 202 ? -16.305 -0.547 8.341 1.00 95.38 202 PHE A O 1
ATOM 1620 N N . SER A 1 203 ? -14.753 0.756 9.303 1.00 93.94 203 SER A N 1
ATOM 1621 C CA . SER A 1 203 ? -13.976 0.986 8.085 1.00 93.94 203 SER A CA 1
ATOM 1622 C C . SER A 1 203 ? -13.398 -0.312 7.519 1.00 93.94 203 SER A C 1
ATOM 1624 O O . SER A 1 203 ? -13.523 -0.555 6.321 1.00 93.94 203 SER A O 1
ATOM 1626 N N . LEU A 1 204 ? -12.813 -1.170 8.364 1.00 93.12 204 LEU A N 1
ATOM 1627 C CA . LEU A 1 204 ? -12.332 -2.492 7.944 1.00 93.12 204 LEU A CA 1
ATOM 1628 C C . LEU A 1 204 ? -13.471 -3.360 7.400 1.00 93.12 204 LEU A C 1
ATOM 1630 O O . LEU A 1 204 ? -13.329 -3.949 6.331 1.00 93.12 204 LEU A O 1
ATOM 1634 N N . LEU A 1 205 ? -14.610 -3.404 8.098 1.00 94.62 205 LEU A N 1
ATOM 1635 C CA . LEU A 1 205 ? -15.790 -4.149 7.653 1.00 94.62 205 LEU A CA 1
ATOM 1636 C C . LEU A 1 205 ? -16.290 -3.657 6.289 1.00 94.62 205 LEU A C 1
ATOM 1638 O O . LEU A 1 205 ? -16.480 -4.474 5.389 1.00 94.62 205 LEU A O 1
ATOM 1642 N N . ALA A 1 206 ? -16.427 -2.339 6.115 1.00 93.88 206 ALA A N 1
ATOM 1643 C CA . ALA A 1 206 ? -16.862 -1.718 4.865 1.00 93.88 206 ALA A CA 1
ATOM 1644 C C . ALA A 1 206 ? -15.948 -2.096 3.692 1.00 93.88 206 ALA A C 1
ATOM 1646 O O . ALA A 1 206 ? -16.416 -2.498 2.629 1.00 93.88 206 ALA A O 1
ATOM 1647 N N . LEU A 1 207 ? -14.632 -2.009 3.895 1.00 91.44 207 LEU A N 1
ATOM 1648 C CA . LEU A 1 207 ? -13.635 -2.313 2.867 1.00 91.44 207 LEU A CA 1
ATOM 1649 C C . LEU A 1 207 ? -13.531 -3.809 2.535 1.00 91.44 207 LEU A C 1
ATOM 1651 O O . LEU A 1 207 ? -13.044 -4.152 1.458 1.00 91.44 207 LEU A O 1
ATOM 1655 N N . GLN A 1 208 ? -13.985 -4.678 3.441 1.00 89.19 208 GLN A N 1
ATOM 1656 C CA . GLN A 1 208 ? -14.108 -6.125 3.243 1.00 89.19 208 GLN A CA 1
ATOM 1657 C C . GLN A 1 208 ? -15.479 -6.544 2.682 1.00 89.19 208 GLN A C 1
ATOM 1659 O O . GLN A 1 208 ? -15.729 -7.741 2.557 1.00 89.19 208 GLN A O 1
ATOM 1664 N N . GLY A 1 209 ? -16.384 -5.599 2.397 1.00 88.81 209 GLY A N 1
ATOM 1665 C CA . GLY A 1 209 ? -17.745 -5.904 1.939 1.00 88.81 209 GLY A CA 1
ATOM 1666 C C . GLY A 1 209 ? -18.616 -6.600 2.993 1.00 88.81 209 GLY A C 1
ATOM 1667 O O . GLY A 1 209 ? -19.594 -7.261 2.652 1.00 88.81 209 GLY A O 1
ATOM 1668 N N . LYS A 1 210 ? -18.258 -6.489 4.278 1.00 91.88 210 LYS A N 1
ATOM 1669 C CA . LYS A 1 210 ? -18.998 -7.084 5.398 1.00 91.88 210 LYS A CA 1
ATOM 1670 C C . LYS A 1 210 ? -20.055 -6.120 5.933 1.00 91.88 210 LYS A C 1
ATOM 1672 O O . LYS A 1 210 ? -19.952 -4.906 5.770 1.00 91.88 210 LYS A O 1
ATOM 1677 N N . ILE A 1 211 ? -21.054 -6.670 6.627 1.00 92.62 211 ILE A N 1
ATOM 1678 C CA . ILE A 1 211 ? -22.137 -5.893 7.245 1.00 92.62 211 ILE A CA 1
ATOM 1679 C C . ILE A 1 211 ? -21.543 -4.883 8.234 1.00 92.62 211 ILE A C 1
ATOM 1681 O O . ILE A 1 211 ? -20.826 -5.257 9.161 1.00 92.62 211 ILE A O 1
ATOM 1685 N N . THR A 1 212 ? -21.852 -3.605 8.052 1.00 93.88 212 THR A N 1
ATOM 1686 C CA . THR A 1 212 ? -21.350 -2.503 8.876 1.00 93.88 212 THR A CA 1
ATOM 1687 C C . THR A 1 212 ? -22.418 -1.425 8.999 1.00 93.88 212 THR A C 1
ATOM 1689 O O . THR A 1 212 ? -23.251 -1.273 8.108 1.00 93.88 212 THR A O 1
ATOM 1692 N N . MET A 1 213 ? -22.392 -0.664 10.093 1.00 90.12 213 MET A N 1
ATOM 1693 C CA . MET A 1 213 ? -23.274 0.494 10.273 1.00 90.12 213 MET A CA 1
ATOM 1694 C C . MET A 1 213 ? -22.748 1.752 9.573 1.00 90.12 213 MET A C 1
ATOM 1696 O O . MET A 1 213 ? -23.497 2.706 9.385 1.00 90.12 213 MET A O 1
ATOM 1700 N N . ILE A 1 214 ? -21.458 1.777 9.222 1.00 89.69 214 ILE A N 1
ATOM 1701 C CA . ILE A 1 214 ? -20.789 2.914 8.585 1.00 89.69 214 ILE A CA 1
ATOM 1702 C C . ILE A 1 214 ? -19.957 2.402 7.411 1.00 89.69 214 ILE A C 1
ATOM 1704 O O . ILE A 1 214 ? -19.120 1.515 7.580 1.00 89.69 214 ILE A O 1
ATOM 1708 N N . ASP A 1 215 ? -20.160 2.999 6.239 1.00 91.44 215 ASP A N 1
ATOM 1709 C CA . ASP A 1 215 ? -19.553 2.614 4.960 1.00 91.44 215 ASP A CA 1
ATOM 1710 C C . ASP A 1 215 ? -18.661 3.711 4.347 1.00 91.44 215 ASP A C 1
ATOM 1712 O O . ASP A 1 215 ? -18.205 3.591 3.209 1.00 91.44 215 ASP A O 1
ATOM 1716 N N . THR A 1 216 ? -18.347 4.767 5.107 1.00 90.88 216 THR A N 1
ATOM 1717 C CA . THR A 1 216 ? -17.627 5.960 4.625 1.00 90.88 216 THR A CA 1
ATOM 1718 C C . THR A 1 216 ? -16.328 5.637 3.880 1.00 90.88 216 THR A C 1
ATOM 1720 O O . THR A 1 216 ? -16.002 6.303 2.900 1.00 90.88 216 THR A O 1
ATOM 1723 N N . MET A 1 217 ? -15.581 4.612 4.302 1.00 91.19 217 MET A N 1
ATOM 1724 C CA . MET A 1 217 ? -14.350 4.209 3.609 1.00 91.19 217 MET A CA 1
ATOM 1725 C C . MET A 1 217 ? -14.600 3.490 2.282 1.00 91.19 217 MET A C 1
ATOM 1727 O O . MET A 1 217 ? -13.811 3.663 1.354 1.00 91.19 217 MET A O 1
ATOM 1731 N N . ALA A 1 218 ? -15.690 2.729 2.154 1.00 90.88 218 ALA A N 1
ATOM 1732 C CA . ALA A 1 218 ? -16.073 2.128 0.878 1.00 90.88 218 ALA A CA 1
ATOM 1733 C C . ALA A 1 218 ? -16.487 3.211 -0.130 1.00 90.88 218 ALA A C 1
ATOM 1735 O O . ALA A 1 218 ? -16.046 3.174 -1.282 1.00 90.88 218 ALA A O 1
ATOM 1736 N N . TRP A 1 219 ? -17.240 4.221 0.325 1.00 90.62 219 TRP A N 1
ATOM 1737 C CA . TRP A 1 219 ? -17.546 5.409 -0.476 1.00 90.62 219 TRP A CA 1
ATOM 1738 C C . TRP A 1 219 ? -16.269 6.150 -0.901 1.00 90.62 219 TRP A C 1
ATOM 1740 O O . TRP A 1 219 ? -16.054 6.372 -2.090 1.00 90.62 219 TRP A O 1
ATOM 1750 N N . LEU A 1 220 ? -15.366 6.448 0.041 1.00 91.12 220 LEU A N 1
ATOM 1751 C CA . LEU A 1 220 ? -14.117 7.163 -0.243 1.00 91.12 220 LEU A CA 1
ATOM 1752 C C . LEU A 1 220 ? -13.215 6.405 -1.229 1.00 91.12 220 LEU A C 1
ATOM 1754 O O . LEU A 1 220 ? -12.601 7.009 -2.106 1.00 91.12 220 LEU A O 1
ATOM 1758 N N . ARG A 1 221 ? -13.157 5.074 -1.126 1.00 92.12 221 ARG A N 1
ATOM 1759 C CA . ARG A 1 221 ? -12.494 4.226 -2.122 1.00 92.12 221 ARG A CA 1
ATOM 1760 C C . ARG A 1 221 ? -13.117 4.393 -3.504 1.00 92.12 221 ARG A C 1
ATOM 1762 O O . ARG A 1 221 ? -12.369 4.515 -4.469 1.00 92.12 221 ARG A O 1
ATOM 1769 N N . GLY A 1 222 ? -14.444 4.436 -3.603 1.00 89.06 222 GLY A N 1
ATOM 1770 C CA . GLY A 1 222 ? -15.143 4.749 -4.851 1.00 89.06 222 GLY A CA 1
ATOM 1771 C C . GLY A 1 222 ? -14.736 6.113 -5.413 1.00 89.06 222 GLY A C 1
ATOM 1772 O O . GLY A 1 222 ? -14.348 6.210 -6.571 1.00 89.06 222 GLY A O 1
ATOM 1773 N N . GLU A 1 223 ? -14.713 7.158 -4.593 1.00 89.06 223 GLU A N 1
ATOM 1774 C CA . GLU A 1 223 ? -14.335 8.508 -5.039 1.00 89.06 223 GLU A CA 1
ATOM 1775 C C . GLU A 1 223 ? -12.875 8.614 -5.498 1.00 89.06 223 GLU A C 1
ATOM 1777 O O . GLU A 1 223 ? -12.539 9.327 -6.447 1.00 89.06 223 GLU A O 1
ATOM 1782 N N . VAL A 1 224 ? -11.964 7.914 -4.821 1.00 89.75 224 VAL A N 1
ATOM 1783 C CA . VAL A 1 224 ? -10.533 8.041 -5.106 1.00 89.75 224 VAL A CA 1
ATOM 1784 C C . VAL A 1 224 ? -10.083 7.100 -6.218 1.00 89.75 224 VAL A C 1
ATOM 1786 O O . VAL A 1 224 ? -9.314 7.546 -7.070 1.00 89.75 224 VAL A O 1
ATOM 1789 N N . PHE A 1 225 ? -10.558 5.852 -6.218 1.00 90.00 225 PHE A N 1
ATOM 1790 C CA . PHE A 1 225 ? -10.087 4.747 -7.062 1.00 90.00 225 PHE A CA 1
ATOM 1791 C C . PHE A 1 225 ? -11.135 4.245 -8.072 1.00 90.00 225 PHE A C 1
ATOM 1793 O O . PHE A 1 225 ? -10.939 3.187 -8.664 1.00 90.00 225 PHE A O 1
ATOM 1800 N N . SER A 1 226 ? -12.238 4.960 -8.309 1.00 87.62 226 SER A N 1
ATOM 1801 C CA . SER A 1 226 ? -13.136 4.595 -9.412 1.00 87.62 226 SER A CA 1
ATOM 1802 C C . SER A 1 226 ? -12.528 4.890 -10.783 1.00 87.62 226 SER A C 1
ATOM 1804 O O . SER A 1 226 ? -11.545 5.620 -10.929 1.00 87.62 226 SER A O 1
ATOM 1806 N N . GLY A 1 227 ? -13.109 4.259 -11.794 1.00 88.31 227 GLY A N 1
ATOM 1807 C CA . GLY A 1 227 ? -12.805 4.461 -13.195 1.00 88.31 227 GLY A CA 1
ATOM 1808 C C . GLY A 1 227 ? -11.581 3.707 -13.700 1.00 88.31 227 GLY A C 1
ATOM 1809 O O . GLY A 1 227 ? -11.115 3.994 -14.801 1.00 88.31 227 GLY A O 1
ATOM 1810 N N . ILE A 1 228 ? -11.026 2.767 -12.929 1.00 91.19 228 ILE A N 1
ATOM 1811 C CA . ILE A 1 228 ? -9.777 2.088 -13.299 1.00 91.19 228 ILE A CA 1
ATOM 1812 C C . ILE A 1 228 ? -10.011 1.182 -14.505 1.00 91.19 228 ILE A C 1
ATOM 1814 O O . ILE A 1 228 ? -10.729 0.190 -14.401 1.00 91.19 228 ILE A O 1
ATOM 1818 N N . HIS A 1 229 ? -9.374 1.514 -15.628 1.00 89.38 229 HIS A N 1
ATOM 1819 C CA . HIS A 1 229 ? -9.466 0.751 -16.881 1.00 89.38 229 HIS A CA 1
ATOM 1820 C C . HIS A 1 229 ? -8.128 0.179 -17.352 1.00 89.38 229 HIS A C 1
ATOM 1822 O O . HIS A 1 229 ? -8.086 -0.701 -18.215 1.00 89.38 229 HIS A O 1
ATOM 1828 N N . ARG A 1 230 ? -7.024 0.676 -16.793 1.00 92.81 230 ARG A N 1
ATOM 1829 C CA . ARG A 1 230 ? -5.675 0.220 -17.111 1.00 92.81 230 ARG A CA 1
ATOM 1830 C C . ARG A 1 230 ? -4.782 0.296 -15.882 1.00 92.81 230 ARG A C 1
ATOM 1832 O O . ARG A 1 230 ? -4.853 1.263 -15.120 1.00 92.81 230 ARG A O 1
ATOM 1839 N N . VAL A 1 231 ? -3.918 -0.703 -15.735 1.00 95.56 231 VAL A N 1
ATOM 1840 C CA . VAL A 1 231 ? -2.846 -0.745 -14.740 1.00 95.56 231 VAL A CA 1
ATOM 1841 C C . VAL A 1 231 ? -1.511 -0.899 -15.446 1.00 95.56 231 VAL A C 1
ATOM 1843 O O . VAL A 1 231 ? -1.260 -1.900 -16.113 1.00 95.56 231 VAL A O 1
ATOM 1846 N N . ASP A 1 232 ? -0.642 0.086 -15.263 1.00 97.56 232 ASP A N 1
ATOM 1847 C CA . ASP A 1 232 ? 0.769 -0.043 -15.601 1.00 97.56 232 ASP A CA 1
ATOM 1848 C C . ASP A 1 232 ? 1.542 -0.480 -14.353 1.00 97.56 232 ASP A C 1
ATOM 1850 O O . ASP A 1 232 ? 1.357 0.061 -13.265 1.00 97.56 232 ASP A O 1
ATOM 1854 N N . ILE A 1 233 ? 2.409 -1.470 -14.510 1.00 97.94 233 ILE A N 1
ATOM 1855 C CA . ILE A 1 233 ? 3.277 -2.013 -13.469 1.00 97.94 233 ILE A CA 1
ATOM 1856 C C . ILE A 1 233 ? 4.703 -1.623 -13.827 1.00 97.94 233 ILE A C 1
ATOM 1858 O O . ILE A 1 233 ? 5.181 -1.968 -14.905 1.00 97.94 233 ILE A O 1
ATOM 1862 N N . PHE A 1 234 ? 5.397 -0.947 -12.922 1.00 97.94 234 PHE A N 1
ATOM 1863 C CA . PHE A 1 234 ? 6.795 -0.571 -13.091 1.00 97.94 234 PHE A CA 1
ATOM 1864 C C . PHE A 1 234 ? 7.655 -1.457 -12.202 1.00 97.94 234 PHE A C 1
ATOM 1866 O O . PHE A 1 234 ? 7.569 -1.382 -10.978 1.00 97.94 234 PHE A O 1
ATOM 1873 N N . HIS A 1 235 ? 8.459 -2.313 -12.826 1.00 96.62 235 HIS A N 1
ATOM 1874 C CA . HIS A 1 235 ? 9.402 -3.203 -12.160 1.00 96.62 235 HIS A CA 1
ATOM 1875 C C . HIS A 1 235 ? 10.822 -2.705 -12.409 1.00 96.62 235 HIS A C 1
ATOM 1877 O O . HIS A 1 235 ? 11.217 -2.502 -13.558 1.00 96.62 235 HIS A O 1
ATOM 1883 N N . THR A 1 236 ? 11.626 -2.583 -11.356 1.00 94.19 236 THR A N 1
ATOM 1884 C CA . THR A 1 236 ? 12.969 -1.979 -11.432 1.00 94.19 236 THR A CA 1
ATOM 1885 C C . THR A 1 236 ? 14.001 -2.835 -12.168 1.00 94.19 236 THR A C 1
ATOM 1887 O O . THR A 1 236 ? 15.177 -2.495 -12.188 1.00 94.19 236 THR A O 1
ATOM 1890 N N . GLY A 1 237 ? 13.598 -3.962 -12.765 1.00 92.94 237 GLY A N 1
ATOM 1891 C CA . GLY A 1 237 ? 14.501 -4.891 -13.452 1.00 92.94 237 GLY A CA 1
ATOM 1892 C C . GLY A 1 237 ? 15.249 -5.804 -12.487 1.00 92.94 237 GLY A C 1
ATOM 1893 O O . GLY A 1 237 ? 16.190 -6.480 -12.881 1.00 92.94 237 GLY A O 1
ATOM 1894 N N . HIS A 1 238 ? 14.848 -5.837 -11.217 1.00 91.25 238 HIS A N 1
ATOM 1895 C CA . HIS A 1 238 ? 15.556 -6.558 -10.174 1.00 91.25 238 HIS A CA 1
ATOM 1896 C C . HIS A 1 238 ? 14.591 -7.292 -9.253 1.00 91.25 238 HIS A C 1
ATOM 1898 O O . HIS A 1 238 ? 13.578 -6.750 -8.807 1.00 91.25 238 HIS A O 1
ATOM 1904 N N . HIS A 1 239 ? 14.960 -8.524 -8.903 1.00 89.44 239 HIS A N 1
ATOM 1905 C CA . HIS A 1 239 ? 14.242 -9.283 -7.890 1.00 89.44 239 HIS A CA 1
ATOM 1906 C C . HIS A 1 239 ? 14.161 -8.514 -6.570 1.00 89.44 239 HIS A C 1
ATOM 1908 O O . HIS A 1 239 ? 15.082 -7.787 -6.202 1.00 89.44 239 HIS A O 1
ATOM 1914 N N . PHE A 1 240 ? 13.086 -8.765 -5.823 1.00 88.44 240 PHE A N 1
ATOM 1915 C CA . PHE A 1 240 ? 12.832 -8.150 -4.521 1.00 88.44 240 PHE A CA 1
ATOM 1916 C C . PHE A 1 240 ? 14.003 -8.284 -3.532 1.00 88.44 240 PHE A C 1
ATOM 1918 O O . PHE A 1 240 ? 14.207 -7.402 -2.726 1.00 88.44 240 PHE A O 1
ATOM 1925 N N . TYR A 1 241 ? 14.801 -9.352 -3.598 1.00 86.06 241 TYR A N 1
ATOM 1926 C CA . TYR A 1 241 ? 15.945 -9.555 -2.694 1.00 86.06 241 TYR A CA 1
ATOM 1927 C C . TYR A 1 241 ? 17.303 -9.193 -3.317 1.00 86.06 241 TYR A C 1
ATOM 1929 O O . TYR A 1 241 ? 18.338 -9.611 -2.800 1.00 86.06 241 TYR A O 1
ATOM 1937 N N . SER A 1 242 ? 17.323 -8.522 -4.472 1.00 85.19 242 SER A N 1
ATOM 1938 C CA . SER A 1 242 ? 18.583 -8.164 -5.127 1.00 85.19 242 SER A CA 1
ATOM 1939 C C . SER A 1 242 ? 19.359 -7.160 -4.273 1.00 85.19 242 SER A C 1
ATOM 1941 O O . SER A 1 242 ? 18.770 -6.280 -3.665 1.00 85.19 242 SER A O 1
ATOM 1943 N N . THR A 1 243 ? 20.686 -7.218 -4.276 1.00 83.56 243 THR A N 1
ATOM 1944 C CA . THR A 1 243 ? 21.549 -6.203 -3.642 1.00 83.56 243 THR A CA 1
ATOM 1945 C C . THR A 1 243 ? 22.256 -5.319 -4.673 1.00 83.56 243 THR A C 1
ATOM 1947 O O . THR A 1 243 ? 23.148 -4.555 -4.321 1.00 83.56 243 THR A O 1
ATOM 1950 N N . GLU A 1 244 ? 21.906 -5.448 -5.957 1.00 83.62 244 GLU A N 1
ATOM 1951 C CA . GLU A 1 244 ? 22.495 -4.653 -7.040 1.00 83.62 244 GLU A CA 1
ATOM 1952 C C . GLU A 1 244 ? 22.023 -3.188 -6.956 1.00 83.62 244 GLU A C 1
ATOM 1954 O O . GLU A 1 244 ? 20.834 -2.961 -6.686 1.00 83.62 244 GLU A O 1
ATOM 1959 N N . PRO A 1 245 ? 22.904 -2.197 -7.201 1.00 83.06 245 PRO A N 1
ATOM 1960 C CA . PRO A 1 245 ? 22.501 -0.795 -7.328 1.00 83.06 245 PRO A CA 1
ATOM 1961 C C . PRO A 1 245 ? 21.514 -0.594 -8.497 1.00 83.06 245 PRO A C 1
ATOM 1963 O O . PRO A 1 245 ? 21.780 -1.053 -9.604 1.00 83.06 245 PRO A O 1
ATOM 1966 N N . ARG A 1 246 ? 20.370 0.067 -8.264 1.00 85.38 246 ARG A N 1
ATOM 1967 C CA . ARG A 1 246 ? 19.191 0.103 -9.154 1.00 85.38 246 ARG A CA 1
ATOM 1968 C C . ARG A 1 246 ? 18.163 1.173 -8.751 1.00 85.38 246 ARG A C 1
ATOM 1970 O O . ARG A 1 246 ? 18.040 1.420 -7.573 1.00 85.38 246 ARG A O 1
ATOM 1977 N N . PRO A 1 247 ? 17.270 1.680 -9.605 1.00 83.69 247 PRO A N 1
ATOM 1978 C CA . PRO A 1 247 ? 16.179 2.524 -9.103 1.00 83.69 247 PRO A CA 1
ATOM 1979 C C . PRO A 1 247 ? 15.379 1.814 -7.997 1.00 83.69 247 PRO A C 1
ATOM 1981 O O . PRO A 1 247 ? 15.100 0.613 -8.115 1.00 83.69 247 PRO A O 1
ATOM 1984 N N . VAL A 1 248 ? 15.000 2.537 -6.938 1.00 88.50 248 VAL A N 1
ATOM 1985 C CA . VAL A 1 248 ? 14.124 2.016 -5.879 1.00 88.50 248 VAL A CA 1
ATOM 1986 C C . VAL A 1 248 ? 12.961 2.954 -5.625 1.00 88.50 248 VAL A C 1
ATOM 1988 O O . VAL A 1 248 ? 13.135 4.142 -5.379 1.00 88.50 248 VAL A O 1
ATOM 1991 N N . PHE A 1 249 ? 11.749 2.413 -5.639 1.00 92.06 249 PHE A N 1
ATOM 1992 C CA . PHE A 1 249 ? 10.590 3.201 -5.256 1.00 92.06 249 PHE A CA 1
ATOM 1993 C C . PHE A 1 249 ? 10.630 3.511 -3.768 1.00 92.06 249 PHE A C 1
ATOM 1995 O O . PHE A 1 249 ? 10.989 2.668 -2.939 1.00 92.06 249 PHE A O 1
ATOM 2002 N N . THR A 1 250 ? 10.190 4.715 -3.435 1.00 89.19 250 THR A N 1
ATOM 2003 C CA . THR A 1 250 ? 10.003 5.134 -2.056 1.00 89.19 250 THR A CA 1
ATOM 2004 C C . THR A 1 250 ? 8.531 5.136 -1.678 1.00 89.19 250 THR A C 1
ATOM 2006 O O . THR A 1 250 ? 7.635 5.059 -2.526 1.00 89.19 250 THR A O 1
ATOM 2009 N N . VAL A 1 251 ? 8.265 5.257 -0.381 1.00 89.12 251 VAL A N 1
ATOM 2010 C CA . VAL A 1 251 ? 6.913 5.502 0.105 1.00 89.12 251 VAL A CA 1
ATOM 2011 C C . VAL A 1 251 ? 6.886 6.545 1.211 1.00 89.12 251 VAL A C 1
ATOM 2013 O O . VAL A 1 251 ? 7.801 6.645 2.023 1.00 89.12 251 VAL A O 1
ATOM 2016 N N . SER A 1 252 ? 5.815 7.330 1.254 1.00 83.44 252 SER A N 1
ATOM 2017 C CA . SER A 1 252 ? 5.525 8.278 2.330 1.00 83.44 252 SER A CA 1
ATOM 2018 C C . SER A 1 252 ? 4.275 7.843 3.106 1.00 83.44 252 SER A C 1
ATOM 2020 O O . SER A 1 252 ? 3.553 6.947 2.662 1.00 83.44 252 SER A O 1
ATOM 2022 N N . PRO A 1 253 ? 3.952 8.487 4.242 1.00 77.12 253 PRO A N 1
ATOM 2023 C CA . PRO A 1 253 ? 2.699 8.265 4.968 1.00 77.12 253 PRO A CA 1
ATOM 2024 C C . PRO A 1 253 ? 1.415 8.321 4.119 1.00 77.12 253 PRO A C 1
ATOM 2026 O O . PRO A 1 253 ? 0.405 7.764 4.521 1.00 77.12 253 PRO A O 1
ATOM 2029 N N . ASN A 1 254 ? 1.416 8.971 2.953 1.00 75.38 254 ASN A N 1
ATOM 2030 C CA . ASN A 1 254 ? 0.222 9.042 2.101 1.00 75.38 254 ASN A CA 1
ATOM 2031 C C . ASN A 1 254 ? -0.012 7.760 1.289 1.00 75.38 254 ASN A C 1
ATOM 2033 O O . ASN A 1 254 ? -1.108 7.570 0.772 1.00 75.38 254 ASN A O 1
ATOM 2037 N N . VAL A 1 255 ? 0.993 6.876 1.213 1.00 84.19 255 VAL A N 1
ATOM 2038 C CA . VAL A 1 255 ? 0.986 5.551 0.562 1.00 84.19 255 VAL A CA 1
ATOM 2039 C C . VAL A 1 255 ? 0.792 5.561 -0.957 1.00 84.19 255 VAL A C 1
ATOM 2041 O O . VAL A 1 255 ? 1.341 4.695 -1.630 1.00 84.19 255 VAL A O 1
ATOM 2044 N N . PHE A 1 256 ? 0.088 6.540 -1.517 1.00 90.88 256 PHE A N 1
ATOM 2045 C CA . PHE A 1 256 ? -0.143 6.691 -2.949 1.00 90.88 256 PHE A CA 1
ATOM 2046 C C . PHE A 1 256 ? -0.012 8.149 -3.405 1.00 90.88 256 PHE A C 1
ATOM 2048 O O . PHE A 1 256 ? -0.090 9.085 -2.606 1.00 90.88 256 PHE A O 1
ATOM 2055 N N . CYS A 1 257 ? 0.154 8.338 -4.714 1.00 90.94 257 CYS A N 1
ATOM 2056 C CA . CYS A 1 257 ? 0.270 9.642 -5.358 1.00 90.94 257 CYS A CA 1
ATOM 2057 C C . CYS A 1 257 ? -0.871 9.822 -6.360 1.00 90.94 257 CYS A C 1
ATOM 2059 O O . CYS A 1 257 ? -0.876 9.168 -7.403 1.00 90.94 257 CYS A O 1
ATOM 2061 N N . LYS A 1 258 ? -1.843 10.694 -6.065 1.00 90.31 258 LYS A N 1
ATOM 2062 C CA . LYS A 1 258 ? -2.954 10.993 -6.984 1.00 90.31 258 LYS A CA 1
ATOM 2063 C C . LYS A 1 258 ? -2.657 12.254 -7.790 1.00 90.31 258 LYS A C 1
ATOM 2065 O O . LYS A 1 258 ? -2.538 13.336 -7.216 1.00 90.31 258 LYS A O 1
ATOM 2070 N N . MET A 1 259 ? -2.592 12.105 -9.110 1.00 90.31 259 MET A N 1
ATOM 2071 C CA . MET A 1 259 ? -2.436 13.193 -10.072 1.00 90.31 259 MET A CA 1
ATOM 2072 C C . MET A 1 259 ? -3.789 13.450 -10.745 1.00 90.31 259 MET A C 1
ATOM 2074 O O . MET A 1 259 ? -4.221 12.716 -11.636 1.00 90.31 259 MET A O 1
ATOM 2078 N N . THR A 1 260 ? -4.516 14.441 -10.225 1.00 86.75 260 THR A N 1
ATOM 2079 C CA . THR A 1 260 ? -5.924 14.681 -10.576 1.00 86.75 260 THR A CA 1
ATOM 2080 C C . THR A 1 260 ? -6.105 15.150 -12.019 1.00 86.75 260 THR A C 1
ATOM 2082 O O . THR A 1 260 ? -7.075 14.749 -12.659 1.00 86.75 260 THR A O 1
ATOM 2085 N N . GLU A 1 261 ? -5.192 15.976 -12.536 1.00 88.12 261 GLU A N 1
ATOM 2086 C CA . GLU A 1 261 ? -5.288 16.537 -13.892 1.00 88.12 261 GLU A CA 1
ATOM 2087 C C . GLU A 1 261 ? -5.090 15.448 -14.953 1.00 88.12 261 GLU A C 1
ATOM 2089 O O . GLU A 1 261 ? -5.845 15.356 -15.919 1.00 88.12 261 GLU A O 1
ATOM 2094 N N . GLU A 1 262 ? -4.136 14.555 -14.713 1.00 89.44 262 GLU A N 1
ATOM 2095 C CA . GLU A 1 262 ? -3.785 13.432 -15.575 1.00 89.44 262 GLU A CA 1
ATOM 2096 C C . GLU A 1 262 ? -4.685 12.210 -15.360 1.00 89.44 262 GLU A C 1
ATOM 2098 O O . GLU A 1 262 ? -4.635 11.270 -16.153 1.00 89.44 262 GLU A O 1
ATOM 2103 N N . ARG A 1 263 ? -5.515 12.217 -14.306 1.00 90.94 263 ARG A N 1
ATOM 2104 C CA . ARG A 1 263 ? -6.396 11.107 -13.898 1.00 90.94 263 ARG A CA 1
ATOM 2105 C C . ARG A 1 263 ? -5.641 9.795 -13.711 1.00 90.94 263 ARG A C 1
ATOM 2107 O O . ARG A 1 263 ? -6.062 8.730 -14.171 1.00 90.94 263 ARG A O 1
ATOM 2114 N N . VAL A 1 264 ? -4.503 9.888 -13.031 1.00 93.56 264 VAL A N 1
ATOM 2115 C CA . VAL A 1 264 ? -3.683 8.726 -12.697 1.00 93.56 264 VAL A CA 1
ATOM 2116 C C . VAL A 1 264 ? -3.371 8.684 -11.214 1.00 93.56 264 VAL A C 1
ATOM 2118 O O . VAL A 1 264 ? -3.261 9.710 -10.539 1.00 93.56 264 VAL A O 1
ATOM 2121 N N . LEU A 1 265 ? -3.195 7.469 -10.710 1.00 94.75 265 LEU A N 1
ATOM 2122 C CA . LEU A 1 265 ? -2.805 7.223 -9.332 1.00 94.75 265 LEU A CA 1
ATOM 2123 C C . LEU A 1 265 ? -1.634 6.252 -9.299 1.00 94.75 265 LEU A C 1
ATOM 2125 O O . LEU A 1 265 ? -1.734 5.159 -9.848 1.00 94.75 265 LEU A O 1
ATOM 2129 N N . TYR A 1 266 ? -0.546 6.634 -8.636 1.00 95.88 266 TYR A N 1
ATOM 2130 C CA . TYR A 1 266 ? 0.597 5.760 -8.386 1.00 95.88 266 TYR A CA 1
ATOM 2131 C C . TYR A 1 266 ? 0.502 5.132 -7.000 1.00 95.88 266 TYR A C 1
ATOM 2133 O O . TYR A 1 266 ? 0.199 5.818 -6.026 1.00 95.88 266 TYR A O 1
ATOM 2141 N N . LEU A 1 267 ? 0.796 3.841 -6.905 1.00 95.44 267 LEU A N 1
ATOM 2142 C CA . LEU A 1 267 ? 0.833 3.079 -5.664 1.00 95.44 267 LEU A CA 1
ATOM 2143 C C . LEU A 1 267 ? 2.139 2.270 -5.611 1.00 95.44 267 LEU A C 1
ATOM 2145 O O . LEU A 1 267 ? 2.213 1.182 -6.192 1.00 95.44 267 LEU A O 1
ATOM 2149 N N . PRO A 1 268 ? 3.179 2.787 -4.937 1.00 94.56 268 PRO A N 1
ATOM 2150 C CA . PRO A 1 268 ? 4.376 2.018 -4.611 1.00 94.56 268 PRO A CA 1
ATOM 2151 C C . PRO A 1 268 ? 4.004 0.836 -3.709 1.00 94.56 268 PRO A C 1
ATOM 2153 O O . PRO A 1 268 ? 3.450 1.029 -2.627 1.00 94.56 268 PRO A O 1
ATOM 2156 N N . LEU A 1 269 ? 4.292 -0.395 -4.139 1.00 93.38 269 LEU A N 1
ATOM 2157 C CA . LEU A 1 269 ? 4.010 -1.601 -3.345 1.00 93.38 269 LEU A CA 1
ATOM 2158 C C . LEU A 1 269 ? 5.243 -2.128 -2.624 1.00 93.38 269 LEU A C 1
ATOM 2160 O O . LEU A 1 269 ? 5.124 -2.704 -1.541 1.00 93.38 269 LEU A O 1
ATOM 2164 N N . ALA A 1 270 ? 6.402 -1.952 -3.248 1.00 92.44 270 ALA A N 1
ATOM 2165 C CA . ALA A 1 270 ? 7.699 -2.359 -2.747 1.00 92.44 270 ALA A CA 1
ATOM 2166 C C . ALA A 1 270 ? 8.790 -1.487 -3.364 1.00 92.44 270 ALA A C 1
ATOM 2168 O O . ALA A 1 270 ? 8.567 -0.820 -4.375 1.00 92.44 270 ALA A O 1
ATOM 2169 N N . HIS A 1 271 ? 10.001 -1.573 -2.824 1.00 90.56 271 HIS A N 1
ATOM 2170 C CA . HIS A 1 271 ? 11.152 -0.865 -3.380 1.00 90.56 271 HIS A CA 1
ATOM 2171 C C . HIS A 1 271 ? 11.452 -1.244 -4.845 1.00 90.56 271 HIS A C 1
ATOM 2173 O O . HIS A 1 271 ? 12.042 -0.453 -5.568 1.00 90.56 271 HIS A O 1
ATOM 2179 N N . ASN A 1 272 ? 11.054 -2.430 -5.322 1.00 92.88 272 ASN A N 1
ATOM 2180 C CA . ASN A 1 272 ? 11.277 -2.870 -6.705 1.00 92.88 272 ASN A CA 1
ATOM 2181 C C . ASN A 1 272 ? 10.026 -2.805 -7.600 1.00 92.88 272 ASN A C 1
ATOM 2183 O O . ASN A 1 272 ? 10.108 -3.190 -8.770 1.00 92.88 272 ASN A O 1
ATOM 2187 N N . LEU A 1 273 ? 8.873 -2.376 -7.069 1.00 95.38 273 LEU A N 1
ATOM 2188 C CA . LEU A 1 273 ? 7.612 -2.425 -7.802 1.00 95.38 273 LEU A CA 1
ATOM 2189 C C . LEU A 1 273 ? 6.616 -1.326 -7.406 1.00 95.38 273 LEU A C 1
ATOM 2191 O O . LEU A 1 273 ? 6.227 -1.202 -6.241 1.00 95.38 273 LEU A O 1
ATOM 2195 N N . ALA A 1 274 ? 6.110 -0.610 -8.408 1.00 96.81 274 ALA A N 1
ATOM 2196 C CA . ALA A 1 274 ? 5.015 0.346 -8.270 1.00 96.81 274 ALA A CA 1
ATOM 2197 C C . ALA A 1 274 ? 3.919 0.092 -9.311 1.00 96.81 274 ALA A C 1
ATOM 2199 O O . ALA A 1 274 ? 4.183 -0.381 -10.416 1.00 96.81 274 ALA A O 1
ATOM 2200 N N . LEU A 1 275 ? 2.680 0.424 -8.954 1.00 97.50 275 LEU A N 1
ATOM 2201 C CA . LEU A 1 275 ? 1.531 0.400 -9.855 1.00 97.50 275 LEU A CA 1
ATOM 2202 C C . LEU A 1 275 ? 1.132 1.820 -10.242 1.00 97.50 275 LEU A C 1
ATOM 2204 O O . LEU A 1 275 ? 1.240 2.735 -9.430 1.00 97.50 275 LEU A O 1
ATOM 2208 N N . LYS A 1 276 ? 0.600 1.988 -11.448 1.00 97.06 276 LYS A N 1
ATOM 2209 C CA . LYS A 1 276 ? -0.106 3.185 -11.893 1.00 97.06 276 LYS A CA 1
ATOM 2210 C C . LYS A 1 276 ? -1.461 2.799 -12.450 1.00 97.06 276 LYS A C 1
ATOM 2212 O O . LYS A 1 276 ? -1.554 2.038 -13.409 1.00 97.06 276 LYS A O 1
ATOM 2217 N N . PHE A 1 277 ? -2.500 3.367 -11.869 1.00 95.31 277 PHE A N 1
ATOM 2218 C CA . PHE A 1 277 ? -3.879 3.195 -12.291 1.00 95.31 277 PHE A CA 1
ATOM 2219 C C . PHE A 1 277 ? -4.283 4.369 -13.179 1.00 95.31 277 PHE A C 1
ATOM 2221 O O . PHE A 1 277 ? -4.076 5.519 -12.794 1.00 95.31 277 PHE A O 1
ATOM 2228 N N . TYR A 1 278 ? -4.859 4.085 -14.345 1.00 94.00 278 TYR A N 1
ATOM 2229 C CA . TYR A 1 278 ? -5.472 5.094 -15.213 1.00 94.00 278 TYR A CA 1
ATOM 2230 C C . TYR A 1 278 ? -6.977 5.090 -15.011 1.00 94.00 278 TYR A C 1
ATOM 2232 O O . TYR A 1 278 ? -7.599 4.022 -15.015 1.00 94.00 278 TYR A O 1
ATOM 2240 N N . GLN A 1 279 ? -7.537 6.285 -14.840 1.00 90.69 279 GLN A N 1
ATOM 2241 C CA . GLN A 1 279 ? -8.931 6.476 -14.472 1.00 90.69 279 GLN A CA 1
ATOM 2242 C C . GLN A 1 279 ? -9.717 7.156 -15.598 1.00 90.69 279 GLN A C 1
ATOM 2244 O O . GLN A 1 279 ? -9.370 8.244 -16.065 1.00 90.69 279 GLN A O 1
ATOM 2249 N N . TYR A 1 280 ? -10.833 6.545 -15.991 1.00 85.75 280 TYR A N 1
ATOM 2250 C CA . TYR A 1 280 ? -11.906 7.237 -16.694 1.00 85.75 280 TYR A CA 1
ATOM 2251 C C . TYR A 1 280 ? -12.749 8.044 -15.694 1.00 85.75 280 TYR A C 1
ATOM 2253 O O . TYR A 1 280 ? -12.785 7.720 -14.511 1.00 85.75 280 TYR A O 1
ATOM 2261 N N . PRO A 1 281 ? -13.444 9.101 -16.146 1.00 75.56 281 PRO A N 1
ATOM 2262 C CA . PRO A 1 281 ? -14.327 9.889 -15.287 1.00 75.56 281 PRO A CA 1
ATOM 2263 C C . PRO A 1 281 ? -15.630 9.159 -14.910 1.00 75.56 281 PRO A C 1
ATOM 2265 O O . PRO A 1 281 ? -16.432 9.702 -14.160 1.00 75.56 281 PRO A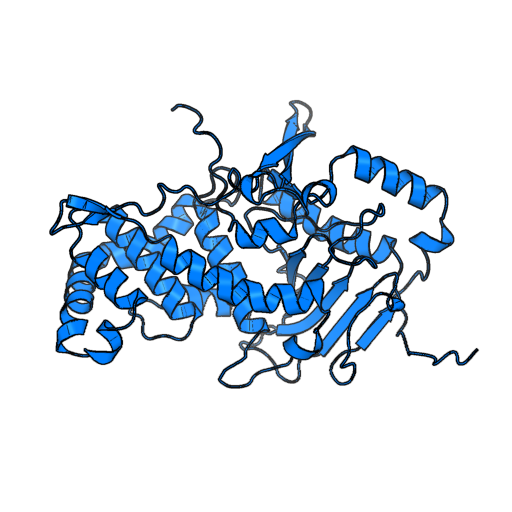 O 1
ATOM 2268 N N . GLU A 1 282 ? -15.862 7.962 -15.443 1.00 75.44 282 GLU A N 1
ATOM 2269 C CA . GLU A 1 282 ? -16.997 7.106 -15.101 1.00 75.44 282 GLU A CA 1
ATOM 2270 C C . GLU A 1 282 ? -16.702 6.265 -13.849 1.00 75.44 282 GLU A C 1
ATOM 2272 O O . GLU A 1 282 ? -15.573 5.826 -13.626 1.00 75.44 282 GLU A O 1
ATOM 2277 N N . HIS A 1 283 ? -17.730 6.018 -13.035 1.00 70.31 283 HIS A N 1
ATOM 2278 C CA . HIS A 1 283 ? -17.595 5.236 -11.807 1.00 70.31 283 HIS A CA 1
ATOM 2279 C C . HIS A 1 283 ? -17.542 3.722 -12.074 1.00 70.31 283 HIS A C 1
ATOM 2281 O O . HIS A 1 283 ? -18.217 3.212 -12.963 1.00 70.31 283 HIS A O 1
ATOM 2287 N N . GLY A 1 284 ? -16.795 2.994 -11.236 1.00 66.62 284 GLY A N 1
ATOM 2288 C CA . GLY A 1 284 ? -16.662 1.530 -11.283 1.00 66.62 284 GLY A CA 1
ATOM 2289 C C . GLY A 1 284 ? -15.233 1.048 -11.552 1.00 66.62 284 GLY A C 1
ATOM 2290 O O . GLY A 1 284 ? -14.345 1.842 -11.847 1.00 66.62 284 GLY A O 1
ATOM 2291 N N . PHE A 1 285 ? -14.998 -0.257 -11.426 1.00 68.69 285 PHE A N 1
ATOM 2292 C CA . PHE A 1 285 ? -13.753 -0.900 -11.860 1.00 68.69 285 PHE A CA 1
ATOM 2293 C C . PHE A 1 285 ? -14.029 -1.584 -13.204 1.00 68.69 285 PHE A C 1
ATOM 2295 O O . PHE A 1 285 ? -14.905 -2.445 -13.288 1.00 68.69 285 PHE A O 1
ATOM 2302 N N . PHE A 1 286 ? -13.346 -1.161 -14.270 1.00 66.62 286 PHE A N 1
ATOM 2303 C CA . PHE A 1 286 ? -13.641 -1.642 -15.619 1.00 66.62 286 PHE A CA 1
ATOM 2304 C C . PHE A 1 286 ? -13.039 -3.020 -15.879 1.00 66.62 286 PHE A C 1
ATOM 2306 O O . PHE A 1 286 ? -11.914 -3.323 -15.480 1.00 66.62 286 PHE A O 1
ATOM 2313 N N . THR A 1 287 ? -13.785 -3.833 -16.628 1.00 65.00 287 THR A N 1
ATOM 2314 C CA . THR A 1 287 ? -13.344 -5.135 -17.129 1.00 65.00 287 THR A CA 1
ATOM 2315 C C . THR A 1 287 ? -13.630 -5.252 -18.637 1.00 65.00 287 THR A C 1
ATOM 2317 O O . THR A 1 287 ? -14.702 -4.837 -19.079 1.00 65.00 287 THR A O 1
ATOM 2320 N N . PRO A 1 288 ? -12.700 -5.800 -19.449 1.00 64.88 288 PRO A N 1
ATOM 2321 C CA . PRO A 1 288 ? -11.376 -6.282 -19.063 1.00 64.88 288 PRO A CA 1
ATOM 2322 C C . PRO A 1 288 ? -10.399 -5.132 -18.784 1.00 64.88 288 PRO A C 1
ATOM 2324 O O . PRO A 1 288 ? -10.377 -4.122 -19.480 1.00 64.88 288 PRO A O 1
ATOM 2327 N N . LEU A 1 289 ? -9.566 -5.328 -17.767 1.00 83.88 289 LEU A N 1
ATOM 2328 C CA . LEU A 1 289 ? -8.519 -4.395 -17.377 1.00 83.88 289 LEU A CA 1
ATOM 2329 C C . LEU A 1 289 ? -7.310 -4.539 -18.311 1.00 83.88 289 LEU A C 1
ATOM 2331 O O . LEU A 1 289 ? -6.788 -5.644 -18.466 1.00 83.88 289 LEU A O 1
ATOM 2335 N N . GLU A 1 290 ? -6.832 -3.445 -18.908 1.00 91.50 290 GLU A N 1
ATOM 2336 C CA . GLU A 1 290 ? -5.550 -3.477 -19.620 1.00 91.50 290 GLU A CA 1
ATOM 2337 C C . GLU A 1 290 ? -4.399 -3.491 -18.607 1.00 91.50 290 GLU A C 1
ATOM 2339 O O . GLU A 1 290 ? -4.290 -2.587 -17.781 1.00 91.50 290 GLU A O 1
ATOM 2344 N N . ILE A 1 291 ? -3.522 -4.495 -18.672 1.00 95.12 291 ILE A N 1
ATOM 2345 C CA . ILE A 1 291 ? -2.360 -4.597 -17.784 1.00 95.12 291 ILE A CA 1
ATOM 2346 C C . ILE A 1 291 ? -1.079 -4.553 -18.609 1.00 95.12 291 ILE A C 1
ATOM 2348 O O . ILE A 1 291 ? -0.827 -5.441 -19.428 1.00 95.12 291 ILE A O 1
ATOM 2352 N N . ASN A 1 292 ? -0.242 -3.552 -18.347 1.00 96.75 292 ASN A N 1
ATOM 2353 C CA . ASN A 1 292 ? 1.079 -3.431 -18.953 1.00 96.75 292 ASN A CA 1
ATOM 2354 C C . ASN A 1 292 ? 2.166 -3.524 -17.885 1.00 96.75 292 ASN A C 1
ATOM 2356 O O . ASN A 1 292 ? 2.029 -2.964 -16.803 1.00 96.75 292 ASN A O 1
ATOM 2360 N N . VAL A 1 293 ? 3.267 -4.195 -18.198 1.00 97.50 293 VAL A N 1
ATOM 2361 C CA . VAL A 1 293 ? 4.440 -4.313 -17.331 1.00 97.50 293 VAL A CA 1
ATOM 2362 C C . VAL A 1 293 ? 5.618 -3.656 -18.025 1.00 97.50 293 VAL A C 1
ATOM 2364 O O . VAL A 1 293 ? 5.970 -4.047 -19.131 1.00 97.50 293 VAL A O 1
ATOM 2367 N N . PHE A 1 294 ? 6.248 -2.695 -17.368 1.00 97.75 294 PHE A N 1
ATOM 2368 C CA . PHE A 1 294 ? 7.452 -2.019 -17.826 1.00 97.75 294 PHE A CA 1
ATOM 2369 C C . PHE A 1 294 ? 8.618 -2.489 -16.973 1.00 97.75 294 PHE A C 1
ATOM 2371 O O . PHE A 1 294 ? 8.578 -2.383 -15.744 1.00 97.75 294 PHE A O 1
ATOM 2378 N N . SER A 1 295 ? 9.647 -3.036 -17.618 1.00 96.69 295 SER A N 1
ATOM 2379 C CA . SER A 1 295 ? 10.856 -3.445 -16.918 1.00 96.69 295 SER A CA 1
ATOM 2380 C C . SER A 1 295 ? 12.117 -3.233 -17.757 1.00 96.69 295 SER A C 1
ATOM 2382 O O . SER A 1 295 ? 12.107 -3.568 -18.943 1.00 96.69 295 SER A O 1
ATOM 2384 N N . PRO A 1 296 ? 13.220 -2.755 -17.149 1.00 95.62 296 PRO A N 1
ATOM 2385 C CA . PRO A 1 296 ? 14.527 -2.707 -17.801 1.00 95.62 296 PRO A CA 1
ATOM 2386 C C . PRO A 1 296 ? 15.056 -4.083 -18.202 1.00 95.62 296 PRO A C 1
ATOM 2388 O O . PRO A 1 296 ? 15.668 -4.254 -19.258 1.00 95.62 296 PRO A O 1
ATOM 2391 N N . ASP A 1 297 ? 14.744 -5.087 -17.382 1.00 93.94 297 ASP A N 1
ATOM 2392 C CA . ASP A 1 297 ? 15.146 -6.470 -17.596 1.00 93.94 297 ASP A CA 1
ATOM 2393 C C . ASP A 1 297 ? 13.940 -7.421 -17.486 1.00 93.94 297 ASP A C 1
ATOM 2395 O O . ASP A 1 297 ? 13.728 -8.070 -16.455 1.00 93.94 297 ASP A O 1
ATOM 2399 N N . PRO A 1 298 ? 13.111 -7.516 -18.546 1.00 94.06 298 PRO A N 1
ATOM 2400 C CA . PRO A 1 298 ? 11.945 -8.395 -18.554 1.00 94.06 298 PRO A CA 1
ATOM 2401 C C . PRO A 1 298 ? 12.280 -9.881 -18.379 1.00 94.06 298 PRO A C 1
ATOM 2403 O O . PRO A 1 298 ? 11.406 -10.648 -17.984 1.00 94.06 298 PRO A O 1
ATOM 2406 N N . GLN A 1 299 ? 13.523 -10.304 -18.647 1.00 91.88 299 GLN A N 1
ATOM 2407 C CA . GLN A 1 299 ? 13.939 -11.703 -18.498 1.00 91.88 299 GLN A CA 1
ATOM 2408 C C . GLN A 1 299 ? 13.998 -12.136 -17.026 1.00 91.88 299 GLN A C 1
ATOM 2410 O O . GLN A 1 299 ? 13.823 -13.317 -16.732 1.00 91.88 299 GLN A O 1
ATOM 2415 N N . LYS A 1 300 ? 14.192 -11.187 -16.099 1.00 91.06 300 LYS A N 1
ATOM 2416 C CA . LYS A 1 300 ? 14.154 -11.423 -14.645 1.00 91.06 300 LYS A CA 1
ATOM 2417 C C . LYS A 1 300 ? 12.727 -11.508 -14.082 1.00 91.06 300 LYS A C 1
ATOM 2419 O O . LYS A 1 300 ? 12.545 -11.800 -12.897 1.00 91.06 300 LYS A O 1
ATOM 2424 N N . LEU A 1 301 ? 11.691 -11.259 -14.888 1.00 92.56 301 LEU A N 1
ATOM 2425 C CA . LEU A 1 301 ? 10.310 -11.446 -14.447 1.00 92.56 301 LEU A CA 1
ATOM 2426 C C . LEU A 1 301 ? 10.008 -12.939 -14.265 1.00 92.56 301 LEU A C 1
ATOM 2428 O O . LEU A 1 301 ? 10.395 -13.784 -15.065 1.00 92.56 301 LEU A O 1
ATOM 2432 N N . LEU A 1 302 ? 9.264 -13.262 -13.207 1.00 91.06 302 LEU A N 1
ATOM 2433 C CA . LEU A 1 302 ? 8.875 -14.639 -12.866 1.00 91.06 302 LEU A CA 1
ATOM 2434 C C . LEU A 1 302 ? 7.470 -14.970 -13.386 1.00 91.06 302 LEU A C 1
ATOM 2436 O O . LEU A 1 302 ? 6.889 -15.997 -13.029 1.00 91.06 302 LEU A O 1
ATOM 2440 N N . THR A 1 303 ? 6.911 -14.080 -14.207 1.00 83.81 303 THR A N 1
ATOM 2441 C CA . THR A 1 303 ? 5.539 -14.163 -14.682 1.00 83.81 303 THR A CA 1
ATOM 2442 C C . THR A 1 303 ? 5.338 -15.417 -15.522 1.00 83.81 303 THR A C 1
ATOM 2444 O O . THR A 1 303 ? 6.001 -15.625 -16.535 1.00 83.81 303 THR A O 1
ATOM 2447 N N . LYS A 1 304 ? 4.405 -16.268 -15.086 1.00 75.94 304 LYS A N 1
ATOM 2448 C CA . LYS A 1 304 ? 4.068 -17.526 -15.771 1.00 75.94 304 LYS A CA 1
ATOM 2449 C C . LYS A 1 304 ? 2.930 -17.364 -16.774 1.00 75.94 304 LYS A C 1
ATOM 2451 O O . LYS A 1 304 ? 2.906 -18.068 -17.778 1.00 75.94 304 LYS A O 1
ATOM 2456 N N . ASP A 1 305 ? 2.001 -16.453 -16.492 1.00 80.62 305 ASP A N 1
ATOM 2457 C CA . ASP A 1 305 ? 0.846 -16.168 -17.338 1.00 80.62 305 ASP A CA 1
ATOM 2458 C C . ASP A 1 305 ? 1.000 -14.805 -18.017 1.00 80.62 305 ASP A C 1
ATOM 2460 O O . ASP A 1 305 ? 0.900 -13.755 -17.385 1.00 80.62 305 ASP A O 1
ATOM 2464 N N . MET A 1 306 ? 1.245 -14.849 -19.325 1.00 82.38 306 MET A N 1
ATOM 2465 C CA . MET A 1 306 ? 1.382 -13.673 -20.184 1.00 82.38 306 MET A CA 1
ATOM 2466 C C . MET A 1 306 ? 0.097 -13.389 -20.978 1.00 82.38 306 MET A C 1
ATOM 2468 O O . MET A 1 306 ? 0.067 -12.464 -21.779 1.00 82.38 306 MET A O 1
ATOM 2472 N N . SER A 1 307 ? -0.966 -14.185 -20.805 1.00 84.44 307 SER A N 1
ATOM 2473 C CA . SER A 1 307 ? -2.176 -14.095 -21.638 1.00 84.44 307 SER A CA 1
ATOM 2474 C C . SER A 1 307 ? -3.006 -12.838 -21.371 1.00 84.44 307 SER A C 1
ATOM 2476 O O . SER A 1 307 ? -3.714 -12.364 -22.259 1.00 84.44 307 SER A O 1
ATOM 2478 N N . ARG A 1 308 ? -2.901 -12.285 -20.157 1.00 87.69 308 ARG A N 1
ATOM 2479 C CA . ARG A 1 308 ? -3.676 -11.124 -19.691 1.00 87.69 308 ARG A CA 1
ATOM 2480 C C . ARG A 1 308 ? -2.835 -9.864 -19.497 1.00 87.69 308 ARG A C 1
ATOM 2482 O O . ARG A 1 308 ? -3.348 -8.875 -18.984 1.00 87.69 308 ARG A O 1
ATOM 2489 N N . ILE A 1 309 ? -1.556 -9.901 -19.871 1.00 93.12 309 ILE A N 1
ATOM 2490 C CA . ILE A 1 309 ? -0.630 -8.782 -19.684 1.00 93.12 309 ILE A CA 1
ATOM 2491 C C . ILE A 1 309 ? 0.186 -8.525 -20.951 1.00 93.12 309 ILE A C 1
ATOM 2493 O O . ILE A 1 309 ? 0.448 -9.435 -21.735 1.00 93.12 309 ILE A O 1
ATOM 2497 N N . LYS A 1 310 ? 0.646 -7.289 -21.127 1.00 95.00 310 LYS A N 1
ATOM 2498 C CA . LYS A 1 310 ? 1.657 -6.935 -22.129 1.00 95.00 310 LYS A CA 1
ATOM 2499 C C . LYS A 1 310 ? 2.928 -6.514 -21.415 1.00 95.00 310 LYS A C 1
ATOM 2501 O O . LYS A 1 310 ? 2.881 -5.678 -20.520 1.00 95.00 310 LYS A O 1
ATOM 2506 N N . VAL A 1 311 ? 4.063 -7.075 -21.806 1.00 96.12 311 VAL A N 1
ATOM 2507 C CA . VAL A 1 311 ? 5.354 -6.729 -21.205 1.00 96.12 311 VAL A CA 1
ATOM 2508 C C . VAL A 1 311 ? 6.134 -5.851 -22.169 1.00 96.12 311 VAL A C 1
ATOM 2510 O O . VAL A 1 311 ? 6.169 -6.110 -23.368 1.00 96.12 311 VAL A O 1
ATOM 2513 N N . TYR A 1 312 ? 6.759 -4.812 -21.638 1.00 97.06 312 TYR A N 1
ATOM 2514 C CA . TYR A 1 312 ? 7.567 -3.849 -22.358 1.00 97.06 312 TYR A CA 1
ATOM 2515 C C . TYR A 1 312 ? 8.958 -3.799 -21.736 1.00 97.06 312 TYR A C 1
ATOM 2517 O O . TYR A 1 312 ? 9.106 -3.626 -20.523 1.00 97.06 312 TYR A O 1
ATOM 2525 N N . LYS A 1 313 ? 9.980 -3.923 -22.584 1.00 96.81 313 LYS A N 1
ATOM 2526 C CA . LYS A 1 313 ? 11.349 -3.585 -22.212 1.00 96.81 313 LYS A CA 1
ATOM 2527 C C . LYS A 1 313 ? 11.489 -2.068 -22.250 1.00 96.81 313 LYS A C 1
ATOM 2529 O O . LYS A 1 313 ? 11.213 -1.470 -23.288 1.00 96.81 313 LYS A O 1
ATOM 2534 N N . CYS A 1 314 ? 11.910 -1.456 -21.153 1.00 96.50 314 CYS A N 1
ATOM 2535 C CA . CYS A 1 314 ? 12.215 -0.024 -21.077 1.00 96.50 314 CYS A CA 1
ATOM 2536 C C . CYS A 1 314 ? 13.676 0.195 -20.662 1.00 96.50 314 CYS A C 1
ATOM 2538 O O . CYS A 1 314 ? 14.400 -0.772 -20.450 1.00 96.50 314 CYS A O 1
ATOM 2540 N N . SER A 1 315 ? 14.129 1.441 -20.588 1.00 95.44 315 SER A N 1
ATOM 2541 C CA . SER A 1 315 ? 15.411 1.785 -19.969 1.00 95.44 315 SER A CA 1
ATOM 2542 C C . SER A 1 315 ? 15.275 1.870 -18.443 1.00 95.44 315 SER A C 1
ATOM 2544 O O . SER A 1 315 ? 14.159 1.909 -17.910 1.00 95.44 315 SER A O 1
ATOM 2546 N N . TYR A 1 316 ? 16.400 1.905 -17.726 1.00 94.94 316 TYR A N 1
ATOM 2547 C CA . TYR A 1 316 ? 16.396 2.233 -16.298 1.00 94.94 316 TYR A CA 1
ATOM 2548 C C . TYR A 1 316 ? 15.985 3.690 -16.061 1.00 94.94 316 TYR A C 1
ATOM 2550 O O . TYR A 1 316 ? 15.190 3.936 -15.160 1.00 94.94 316 TYR A O 1
ATOM 2558 N N . ASP A 1 317 ? 16.406 4.610 -16.934 1.00 94.19 317 ASP A N 1
ATOM 2559 C CA . ASP A 1 317 ? 15.984 6.018 -16.909 1.00 94.19 317 ASP A CA 1
ATOM 2560 C C . ASP A 1 317 ? 14.452 6.172 -16.972 1.00 94.19 317 ASP A C 1
ATOM 2562 O O . ASP A 1 317 ? 13.858 6.960 -16.239 1.00 94.19 317 ASP A O 1
ATOM 2566 N N . TYR A 1 318 ? 13.767 5.341 -17.767 1.00 95.50 318 TYR A N 1
ATOM 2567 C CA . TYR A 1 318 ? 12.302 5.329 -17.800 1.00 95.50 318 TYR A CA 1
ATOM 2568 C C . TYR A 1 318 ? 11.689 5.000 -16.427 1.00 95.50 318 TYR A C 1
ATOM 2570 O O . TYR A 1 318 ? 10.670 5.576 -16.044 1.00 95.50 318 TYR A O 1
ATOM 2578 N N . ILE A 1 319 ? 12.308 4.092 -15.664 1.00 96.06 319 ILE A N 1
ATOM 2579 C CA . ILE A 1 319 ? 11.886 3.782 -14.292 1.00 96.06 319 ILE A CA 1
ATOM 2580 C C . ILE A 1 319 ? 12.256 4.926 -13.338 1.00 96.06 319 ILE A C 1
ATOM 2582 O O . ILE A 1 319 ? 11.434 5.279 -12.492 1.00 96.06 319 ILE A O 1
ATOM 2586 N N . ASP A 1 320 ? 13.431 5.544 -13.497 1.00 93.25 320 ASP A N 1
ATOM 2587 C CA . ASP A 1 320 ? 13.863 6.702 -12.701 1.00 93.25 320 ASP A CA 1
ATOM 2588 C C . ASP A 1 320 ? 12.901 7.888 -12.831 1.00 93.25 320 ASP A C 1
ATOM 2590 O O . ASP A 1 320 ? 12.597 8.550 -11.839 1.00 93.25 320 ASP A O 1
ATOM 2594 N N . GLN A 1 321 ? 12.359 8.145 -14.024 1.00 93.38 321 GLN A N 1
ATOM 2595 C CA . GLN A 1 321 ? 11.362 9.202 -14.237 1.00 93.38 321 GLN A CA 1
ATOM 2596 C C . GLN A 1 321 ? 10.062 8.933 -13.458 1.00 93.38 321 GLN A C 1
ATOM 2598 O O . GLN A 1 321 ? 9.474 9.843 -12.859 1.00 93.38 321 GLN A O 1
ATOM 2603 N N . VAL A 1 322 ? 9.619 7.672 -13.416 1.00 94.81 322 VAL A N 1
ATOM 2604 C CA . VAL A 1 322 ? 8.438 7.260 -12.640 1.00 94.81 322 VAL A CA 1
ATOM 2605 C C . VAL A 1 322 ? 8.709 7.375 -11.142 1.00 94.81 322 VAL A C 1
ATOM 2607 O O . VAL A 1 322 ? 7.893 7.938 -10.411 1.00 94.81 322 VAL A O 1
ATOM 2610 N N . MET A 1 323 ? 9.868 6.894 -10.690 1.00 93.06 323 MET A N 1
ATOM 2611 C CA . MET A 1 323 ? 10.334 7.032 -9.309 1.00 93.06 323 MET A CA 1
ATOM 2612 C C . MET A 1 323 ? 10.389 8.508 -8.893 1.00 93.06 323 MET A C 1
ATOM 2614 O O . MET A 1 323 ? 9.794 8.878 -7.887 1.00 93.06 323 MET A O 1
ATOM 2618 N N . SER A 1 324 ? 10.980 9.374 -9.718 1.00 90.88 324 SER A N 1
ATOM 2619 C CA . SER A 1 324 ? 11.085 10.818 -9.467 1.00 90.88 324 SER A CA 1
ATOM 2620 C C . SER A 1 324 ? 9.717 11.490 -9.326 1.00 90.88 324 SER A C 1
ATOM 2622 O O . SER A 1 324 ? 9.535 12.369 -8.484 1.00 90.88 324 SER A O 1
ATOM 2624 N N . THR A 1 325 ? 8.730 11.057 -10.117 1.00 92.19 325 THR A N 1
ATOM 2625 C CA . THR A 1 325 ? 7.344 11.544 -10.015 1.00 92.19 325 THR A CA 1
ATOM 2626 C C . THR A 1 325 ? 6.729 11.184 -8.658 1.00 92.19 325 THR A C 1
ATOM 2628 O O . THR A 1 325 ? 6.124 12.035 -8.001 1.00 92.19 325 THR A O 1
ATOM 2631 N N . ILE A 1 326 ? 6.911 9.935 -8.220 1.00 92.25 326 ILE A N 1
ATOM 2632 C CA . ILE A 1 326 ? 6.445 9.440 -6.917 1.00 92.25 326 ILE A CA 1
ATOM 2633 C C . ILE A 1 326 ? 7.148 10.186 -5.776 1.00 92.25 326 ILE A C 1
ATOM 2635 O O . ILE A 1 326 ? 6.490 10.664 -4.851 1.00 92.25 326 ILE A O 1
ATOM 2639 N N . ASP A 1 327 ? 8.468 10.337 -5.856 1.00 88.44 327 ASP A N 1
ATOM 2640 C CA . ASP A 1 327 ? 9.283 10.982 -4.829 1.00 88.44 327 ASP A CA 1
ATOM 2641 C C . ASP A 1 327 ? 8.922 12.459 -4.673 1.00 88.44 327 ASP A C 1
ATOM 2643 O O . ASP A 1 327 ? 8.705 12.929 -3.554 1.00 88.44 327 ASP A O 1
ATOM 2647 N N . MET A 1 328 ? 8.760 13.185 -5.784 1.00 87.00 328 MET A N 1
ATOM 2648 C CA . MET A 1 328 ? 8.325 14.582 -5.771 1.00 87.00 328 MET A CA 1
ATOM 2649 C C . MET A 1 328 ? 6.980 14.742 -5.051 1.00 87.00 328 MET A C 1
ATOM 2651 O O . MET A 1 328 ? 6.818 15.641 -4.220 1.00 87.00 328 MET A O 1
ATOM 2655 N N . TYR A 1 329 ? 6.026 13.847 -5.319 1.00 87.38 329 TYR A N 1
ATOM 2656 C CA . TYR A 1 329 ? 4.739 13.850 -4.629 1.00 87.38 329 TYR A CA 1
ATOM 2657 C C . TYR A 1 329 ? 4.906 13.537 -3.136 1.00 87.38 329 TYR A C 1
ATOM 2659 O O . TYR A 1 329 ? 4.384 14.250 -2.279 1.00 87.38 329 TYR A O 1
ATOM 2667 N N . ASN A 1 330 ? 5.686 12.508 -2.802 1.00 85.19 330 ASN A N 1
ATOM 2668 C CA . ASN A 1 330 ? 5.963 12.110 -1.426 1.00 85.19 330 ASN A CA 1
ATOM 2669 C C . 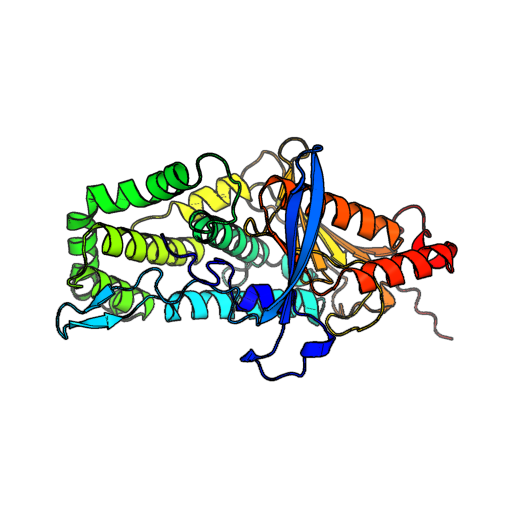ASN A 1 330 ? 6.568 13.261 -0.594 1.00 85.19 330 ASN A C 1
ATOM 2671 O O . ASN A 1 330 ? 6.098 13.508 0.521 1.00 85.19 330 ASN A O 1
ATOM 2675 N N . VAL A 1 331 ? 7.532 14.016 -1.142 1.00 79.75 331 VAL A N 1
ATOM 2676 C CA . VAL A 1 331 ? 8.128 15.199 -0.482 1.00 79.75 331 VAL A CA 1
ATOM 2677 C C . VAL A 1 331 ? 7.100 16.324 -0.304 1.00 79.75 331 VAL A C 1
ATOM 2679 O O . VAL A 1 331 ? 7.117 17.041 0.702 1.00 79.75 331 VAL A O 1
ATOM 2682 N N . GLY A 1 332 ? 6.179 16.486 -1.257 1.00 79.25 332 GLY A N 1
ATOM 2683 C CA . GLY A 1 332 ? 5.112 17.485 -1.175 1.00 79.25 332 GLY A CA 1
ATOM 2684 C C . GLY A 1 332 ? 4.180 17.269 0.022 1.00 79.25 332 GLY A C 1
ATOM 2685 O O . GLY A 1 332 ? 3.794 18.227 0.691 1.00 79.25 332 GLY A O 1
ATOM 2686 N N . PHE A 1 333 ? 3.870 16.010 0.347 1.00 78.06 333 PHE A N 1
ATOM 2687 C CA . PHE A 1 333 ? 2.871 15.663 1.363 1.00 78.06 333 PHE A CA 1
ATOM 2688 C C . PHE A 1 333 ? 3.449 15.084 2.665 1.00 78.06 333 PHE A C 1
ATOM 2690 O O . PHE A 1 333 ? 2.695 14.800 3.603 1.00 78.06 333 PHE A O 1
ATOM 2697 N N . SER A 1 334 ? 4.770 14.927 2.785 1.00 79.62 334 SER A N 1
ATOM 2698 C CA . SER A 1 334 ? 5.407 14.492 4.030 1.00 79.62 334 SER A CA 1
ATOM 2699 C C . SER A 1 334 ? 6.788 15.106 4.250 1.00 79.62 334 SER A C 1
ATOM 2701 O O . SER A 1 334 ? 7.506 15.432 3.313 1.00 79.62 334 SER A O 1
ATOM 2703 N N . ASN A 1 335 ? 7.174 15.245 5.522 1.00 75.69 335 ASN A N 1
ATOM 2704 C CA . ASN A 1 335 ? 8.561 15.530 5.897 1.00 75.69 335 ASN A CA 1
ATOM 2705 C C . ASN A 1 335 ? 9.466 14.293 5.778 1.00 75.69 335 ASN A C 1
ATOM 2707 O O . ASN A 1 335 ? 10.674 14.430 5.953 1.00 75.69 335 ASN A O 1
ATOM 2711 N N . ILE A 1 336 ? 8.895 13.097 5.585 1.00 80.19 336 ILE A N 1
ATOM 2712 C CA . ILE A 1 336 ? 9.617 11.827 5.669 1.00 80.19 336 ILE A CA 1
ATOM 2713 C C . ILE A 1 336 ? 9.262 10.927 4.496 1.00 80.19 336 ILE A C 1
ATOM 2715 O O . ILE A 1 336 ? 8.088 10.726 4.178 1.00 80.19 336 ILE A O 1
ATOM 2719 N N . ILE A 1 337 ? 10.301 10.338 3.921 1.00 86.06 337 ILE A N 1
ATOM 2720 C CA . ILE A 1 337 ? 10.220 9.309 2.894 1.00 86.06 337 ILE A CA 1
ATOM 2721 C C . ILE A 1 337 ? 10.944 8.061 3.390 1.00 86.06 337 ILE A C 1
ATOM 2723 O O . ILE A 1 337 ? 11.972 8.159 4.058 1.00 86.06 337 ILE A O 1
ATOM 2727 N N . TYR A 1 338 ? 10.397 6.894 3.070 1.00 87.06 338 TYR A N 1
ATOM 2728 C CA . TYR A 1 338 ? 10.975 5.597 3.390 1.00 87.06 338 TYR A CA 1
ATOM 2729 C C . TYR A 1 338 ? 11.473 4.908 2.128 1.00 87.06 338 TYR A C 1
ATOM 2731 O O . TYR A 1 338 ? 10.753 4.860 1.129 1.00 87.06 338 TYR A O 1
ATOM 2739 N N . SER A 1 339 ? 12.672 4.338 2.188 1.00 87.00 339 SER A N 1
ATOM 2740 C CA . SER A 1 339 ? 13.249 3.560 1.093 1.00 87.00 339 SER A CA 1
ATOM 2741 C C . SER A 1 339 ? 14.069 2.373 1.613 1.00 87.00 339 SER A C 1
ATOM 2743 O O . SER A 1 339 ? 14.391 2.279 2.804 1.00 87.00 339 SER A O 1
ATOM 2745 N N . SER A 1 340 ? 14.427 1.463 0.705 1.00 84.56 340 SER A N 1
ATOM 2746 C CA . SER A 1 340 ? 15.354 0.364 0.987 1.00 84.56 340 SER A CA 1
ATOM 2747 C C . SER A 1 340 ? 16.827 0.785 0.937 1.00 84.56 340 SER A C 1
ATOM 2749 O O . SER A 1 340 ? 17.688 -0.064 1.143 1.00 84.56 340 SER A O 1
ATOM 2751 N N . TRP A 1 341 ? 17.136 2.056 0.668 1.00 81.25 341 TRP A N 1
ATOM 2752 C CA . TRP A 1 341 ? 18.484 2.546 0.383 1.00 81.25 341 TRP A CA 1
ATOM 2753 C C . TRP A 1 341 ? 18.939 3.670 1.299 1.00 81.25 341 TRP A C 1
ATOM 2755 O O . TRP A 1 341 ? 18.158 4.526 1.695 1.00 81.25 341 TRP A O 1
ATOM 2765 N N . GLN A 1 342 ? 20.240 3.709 1.562 1.00 78.88 342 GLN A N 1
ATOM 2766 C CA . GLN A 1 342 ? 20.912 4.903 2.085 1.00 78.88 342 GLN A CA 1
ATOM 2767 C C . GLN A 1 342 ? 21.376 5.791 0.924 1.00 78.88 342 GLN A C 1
ATOM 2769 O O . GLN A 1 342 ? 21.581 5.309 -0.191 1.00 78.88 342 GLN A O 1
ATOM 2774 N N . LEU A 1 343 ? 21.622 7.078 1.181 1.00 72.69 343 LEU A N 1
ATOM 2775 C CA . LEU A 1 343 ? 22.100 8.019 0.159 1.00 72.69 343 LEU A CA 1
ATOM 2776 C C . LEU A 1 343 ? 23.356 7.542 -0.596 1.00 72.69 343 LEU A C 1
ATOM 2778 O O . LEU A 1 343 ? 23.457 7.765 -1.800 1.00 72.69 343 LEU A O 1
ATOM 2782 N N . SER A 1 344 ? 24.286 6.830 0.048 1.00 78.19 344 SER A N 1
ATOM 2783 C CA . SER A 1 344 ? 25.474 6.306 -0.648 1.00 78.19 344 SER A CA 1
ATOM 2784 C C . SER A 1 344 ? 25.145 5.257 -1.717 1.00 78.19 344 SER A C 1
ATOM 2786 O O . SER A 1 344 ? 25.909 5.089 -2.666 1.00 78.19 344 SER A O 1
ATOM 2788 N N . ASP A 1 345 ? 24.018 4.551 -1.603 1.00 83.31 345 ASP A N 1
ATOM 2789 C CA . ASP A 1 345 ? 23.577 3.600 -2.629 1.00 83.31 345 ASP A CA 1
ATOM 2790 C C . ASP A 1 345 ? 23.093 4.343 -3.881 1.00 83.31 345 ASP A C 1
ATOM 2792 O O . ASP A 1 345 ? 23.378 3.915 -5.002 1.00 83.31 345 ASP A O 1
ATOM 2796 N N . VAL A 1 346 ? 22.469 5.513 -3.692 1.00 82.06 346 VAL A N 1
ATOM 2797 C CA . VAL A 1 346 ? 22.081 6.424 -4.778 1.00 82.06 346 VAL A CA 1
ATOM 2798 C C . VAL A 1 346 ? 23.320 6.944 -5.506 1.00 82.06 346 VAL A C 1
ATOM 2800 O O . VAL A 1 346 ? 23.384 6.878 -6.729 1.00 82.06 346 VAL A O 1
ATOM 2803 N N . GLU A 1 347 ? 24.347 7.396 -4.782 1.00 84.75 347 GLU A N 1
ATOM 2804 C CA . GLU A 1 347 ? 25.609 7.853 -5.388 1.00 84.75 347 GLU A CA 1
ATOM 2805 C C . GLU A 1 347 ? 26.290 6.745 -6.208 1.00 84.75 347 GLU A C 1
ATOM 2807 O O . GLU A 1 347 ? 26.762 6.978 -7.325 1.00 84.75 347 GLU A O 1
ATOM 2812 N N . ASN A 1 348 ? 26.306 5.518 -5.678 1.00 88.00 348 ASN A N 1
ATOM 2813 C CA . ASN A 1 348 ? 26.842 4.355 -6.381 1.00 88.00 348 ASN A CA 1
ATOM 2814 C C . ASN A 1 348 ? 26.054 4.046 -7.661 1.00 88.00 348 ASN A C 1
ATOM 2816 O O . ASN A 1 348 ? 26.665 3.743 -8.687 1.00 88.00 348 ASN A O 1
ATOM 2820 N N . TYR A 1 349 ? 24.724 4.137 -7.607 1.00 89.62 349 TYR A N 1
ATOM 2821 C CA . TYR A 1 349 ? 23.851 3.952 -8.763 1.00 89.62 349 TYR A CA 1
ATOM 2822 C C . TYR A 1 349 ? 24.089 5.014 -9.840 1.00 89.62 349 TYR A C 1
ATOM 2824 O O . TYR A 1 349 ? 24.329 4.664 -10.993 1.00 89.62 349 TYR A O 1
ATOM 2832 N N . LEU A 1 350 ? 24.141 6.296 -9.467 1.00 89.19 350 LEU A N 1
ATOM 2833 C CA . LEU A 1 350 ? 24.418 7.395 -10.399 1.00 89.19 350 LEU A CA 1
ATOM 2834 C C . LEU A 1 350 ? 25.782 7.238 -11.087 1.00 89.19 350 LEU A C 1
ATOM 2836 O O . LEU A 1 350 ? 25.928 7.527 -12.276 1.00 89.19 350 LEU A O 1
ATOM 2840 N N . ARG A 1 351 ? 26.799 6.741 -10.371 1.00 90.44 351 ARG A N 1
ATOM 2841 C CA . ARG A 1 351 ? 28.092 6.410 -10.984 1.00 90.44 351 ARG A CA 1
ATOM 2842 C C . ARG A 1 351 ? 27.953 5.300 -12.030 1.00 90.44 351 ARG A C 1
ATOM 2844 O O . ARG A 1 351 ? 28.474 5.456 -13.130 1.00 90.44 351 ARG A O 1
ATOM 2851 N N . LEU A 1 352 ? 27.229 4.222 -11.724 1.00 90.38 352 LEU A N 1
ATOM 2852 C CA . LEU A 1 352 ? 27.007 3.119 -12.669 1.00 90.38 352 LEU A CA 1
ATOM 2853 C C . LEU A 1 352 ? 26.231 3.559 -13.913 1.00 90.38 352 LEU A C 1
ATOM 2855 O O . LEU A 1 352 ? 26.554 3.111 -15.013 1.00 90.38 352 LEU A O 1
ATOM 2859 N N . GLN A 1 353 ? 25.255 4.457 -13.760 1.00 90.38 353 GLN A N 1
ATOM 2860 C CA . GLN A 1 353 ? 24.545 5.051 -14.895 1.00 90.38 353 GLN A CA 1
ATOM 2861 C C . GLN A 1 353 ? 25.494 5.779 -15.847 1.00 90.38 353 GLN A C 1
ATOM 2863 O O . GLN A 1 353 ? 25.399 5.611 -17.063 1.00 90.38 353 GLN A O 1
ATOM 2868 N N . ASN A 1 354 ? 26.434 6.551 -15.297 1.00 88.62 354 ASN A N 1
ATOM 2869 C CA . ASN A 1 354 ? 27.436 7.266 -16.085 1.00 88.62 354 ASN A CA 1
ATOM 2870 C C . ASN A 1 354 ? 28.432 6.315 -16.766 1.00 88.62 354 ASN A C 1
ATOM 2872 O O . ASN A 1 354 ? 28.833 6.554 -17.903 1.00 88.62 354 ASN A O 1
ATOM 2876 N N . GLU A 1 355 ? 28.833 5.238 -16.088 1.00 93.81 355 GLU A N 1
ATOM 2877 C CA . GLU A 1 355 ? 29.791 4.255 -16.611 1.00 93.81 355 GLU A CA 1
ATOM 2878 C C . GLU A 1 355 ? 29.189 3.345 -17.697 1.00 93.81 355 GLU A C 1
ATOM 2880 O O . GLU A 1 355 ? 29.909 2.878 -18.582 1.00 93.81 355 GLU A O 1
ATOM 2885 N N . HIS A 1 356 ? 27.875 3.105 -17.667 1.00 91.94 356 HIS A N 1
ATOM 2886 C CA . HIS A 1 356 ? 27.194 2.146 -18.542 1.00 91.94 356 HIS A CA 1
ATOM 2887 C C . HIS A 1 356 ? 25.996 2.754 -19.280 1.00 91.94 356 HIS A C 1
ATOM 2889 O O . HIS A 1 356 ? 24.897 2.200 -19.261 1.00 91.94 356 HIS A O 1
ATOM 2895 N N . HIS A 1 357 ? 26.216 3.877 -19.963 1.00 88.75 357 HIS A N 1
ATOM 2896 C CA . HIS A 1 357 ? 25.161 4.668 -20.601 1.00 88.75 357 HIS A CA 1
ATOM 2897 C C . HIS A 1 357 ? 24.145 3.832 -21.411 1.00 88.75 357 HIS A C 1
ATOM 2899 O O . HIS A 1 357 ? 22.944 3.898 -21.161 1.00 88.75 357 HIS A O 1
ATOM 2905 N N . ASP A 1 358 ? 24.598 2.971 -22.324 1.00 88.06 358 ASP A N 1
ATOM 2906 C CA . ASP A 1 358 ? 23.688 2.178 -23.167 1.00 88.06 358 ASP A CA 1
ATOM 2907 C C . ASP A 1 358 ? 22.781 1.241 -22.355 1.00 88.06 358 ASP A C 1
ATOM 2909 O O . ASP A 1 358 ? 21.620 1.046 -22.703 1.00 88.06 358 ASP A O 1
ATOM 2913 N N . THR A 1 359 ? 23.271 0.693 -21.241 1.00 87.75 359 THR A N 1
ATOM 2914 C CA . THR A 1 359 ? 22.476 -0.171 -20.356 1.00 87.75 359 THR A CA 1
ATOM 2915 C C . THR A 1 359 ? 21.369 0.610 -19.653 1.00 87.75 359 THR A C 1
ATOM 2917 O O . THR A 1 359 ? 20.266 0.091 -19.485 1.00 87.75 359 THR A O 1
ATOM 2920 N N . TYR A 1 360 ? 21.656 1.840 -19.218 1.00 91.62 360 TYR A N 1
ATOM 2921 C CA . TYR A 1 360 ? 20.747 2.619 -18.374 1.00 91.62 360 TYR A CA 1
ATOM 2922 C C . TYR A 1 360 ? 19.780 3.506 -19.159 1.00 91.62 360 TYR A C 1
ATOM 2924 O O . TYR A 1 360 ? 18.674 3.745 -18.674 1.00 91.62 360 TYR A O 1
ATOM 2932 N N . TYR A 1 361 ? 20.141 3.917 -20.377 1.00 92.38 361 TYR A N 1
ATOM 2933 C CA . TYR A 1 361 ? 19.355 4.853 -21.187 1.00 92.38 361 TYR A CA 1
ATOM 2934 C C . TYR A 1 361 ? 18.683 4.219 -22.414 1.00 92.38 361 TYR A C 1
ATOM 2936 O O . TYR A 1 361 ? 17.823 4.860 -23.017 1.00 92.38 361 TYR A O 1
ATOM 2944 N N . LEU A 1 362 ? 18.995 2.963 -22.772 1.00 92.00 362 LEU A N 1
ATOM 2945 C CA . LEU A 1 362 ? 18.338 2.267 -23.886 1.00 92.00 362 LEU A CA 1
ATOM 2946 C C . LEU A 1 362 ? 17.416 1.122 -23.421 1.00 92.00 362 LEU A C 1
ATOM 2948 O O . LEU A 1 362 ? 17.726 0.421 -22.457 1.00 92.00 362 LEU A O 1
ATOM 2952 N N . PRO A 1 363 ? 16.305 0.866 -24.137 1.00 93.94 363 PRO A N 1
ATOM 2953 C CA . PRO A 1 363 ? 15.792 1.649 -25.264 1.00 93.94 363 PRO A CA 1
ATOM 2954 C C . PRO A 1 363 ? 15.238 3.015 -24.822 1.00 93.94 363 PRO A C 1
ATOM 2956 O O . PRO A 1 363 ? 14.681 3.131 -23.735 1.00 93.94 363 PRO A O 1
ATOM 2959 N N . GLU A 1 364 ? 15.331 4.024 -25.695 1.00 90.25 364 GLU A N 1
ATOM 2960 C CA . GLU A 1 364 ? 14.825 5.387 -25.429 1.00 90.25 364 GLU A CA 1
ATOM 2961 C C . GLU A 1 364 ? 13.313 5.413 -25.142 1.00 90.25 364 GLU A C 1
ATOM 2963 O O . GLU A 1 364 ? 12.805 6.254 -24.399 1.00 90.25 364 GLU A O 1
ATOM 2968 N N . HIS A 1 365 ? 12.576 4.468 -25.727 1.00 93.31 365 HIS A N 1
ATOM 2969 C CA . HIS A 1 365 ? 11.145 4.293 -25.520 1.00 93.31 365 HIS A CA 1
ATOM 2970 C C . HIS A 1 365 ? 10.825 2.832 -25.201 1.00 93.31 365 HIS A C 1
ATOM 2972 O O . HIS A 1 365 ? 11.483 1.938 -25.739 1.00 93.31 365 HIS A O 1
ATOM 2978 N N . PRO A 1 366 ? 9.799 2.558 -24.372 1.00 96.19 366 PRO A N 1
ATOM 2979 C CA . PRO A 1 366 ? 9.378 1.193 -24.103 1.00 96.19 366 PRO A CA 1
ATOM 2980 C C . PRO A 1 366 ? 9.025 0.430 -25.385 1.00 96.19 366 PRO A C 1
ATOM 2982 O O . PRO A 1 366 ? 8.205 0.876 -26.187 1.00 96.19 366 PRO A O 1
ATOM 2985 N N . VAL A 1 367 ? 9.606 -0.756 -25.553 1.00 96.00 367 VAL A N 1
ATOM 2986 C CA . VAL A 1 367 ? 9.365 -1.638 -26.700 1.00 96.00 367 VAL A CA 1
ATOM 2987 C C . VAL A 1 367 ? 8.656 -2.893 -26.220 1.00 96.00 367 VAL A C 1
ATOM 2989 O O . VAL A 1 367 ? 9.060 -3.486 -25.221 1.00 96.00 367 VAL A O 1
ATOM 2992 N N . CYS A 1 368 ? 7.603 -3.311 -26.929 1.00 94.12 368 CYS A N 1
ATOM 2993 C CA . CYS A 1 368 ? 6.888 -4.546 -26.612 1.00 94.12 368 CYS A CA 1
ATOM 2994 C C . CYS A 1 368 ? 7.871 -5.722 -26.604 1.00 94.12 368 CYS A C 1
ATOM 2996 O O . CYS A 1 368 ? 8.522 -6.020 -27.608 1.00 94.12 368 CYS A O 1
ATOM 2998 N N . TRP A 1 369 ? 7.990 -6.370 -25.453 1.00 90.44 369 TRP A N 1
ATOM 2999 C CA . TRP A 1 369 ? 8.874 -7.497 -25.261 1.00 90.44 369 TRP A CA 1
ATOM 3000 C C . TRP A 1 369 ? 8.127 -8.772 -25.624 1.00 90.44 369 TRP A C 1
ATOM 3002 O O . TRP A 1 369 ? 7.210 -9.214 -24.931 1.00 90.44 369 TRP A O 1
ATOM 3012 N N . THR A 1 370 ? 8.529 -9.369 -26.738 1.00 80.38 370 THR A N 1
ATOM 3013 C CA . THR A 1 370 ? 8.111 -10.719 -27.094 1.00 80.38 370 THR A CA 1
ATOM 3014 C C . THR A 1 370 ? 9.209 -11.672 -26.656 1.00 80.38 370 THR A C 1
ATOM 3016 O O . THR A 1 370 ? 10.392 -11.398 -26.858 1.00 80.38 370 THR A O 1
ATOM 3019 N N . VAL A 1 371 ? 8.830 -12.790 -26.030 1.00 63.50 371 VAL A N 1
ATOM 3020 C CA . VAL A 1 371 ? 9.765 -13.885 -25.760 1.00 63.50 371 VAL A CA 1
ATOM 3021 C C . VAL A 1 371 ? 10.146 -14.475 -27.115 1.00 63.50 371 VAL A C 1
ATOM 3023 O O . VAL A 1 371 ? 9.559 -15.457 -27.572 1.00 63.50 371 VAL A O 1
ATOM 3026 N N . SER A 1 372 ? 11.121 -13.877 -27.789 1.00 48.59 372 SER A N 1
ATOM 3027 C CA . SER A 1 372 ? 11.923 -14.604 -28.755 1.00 48.59 372 SER A CA 1
ATOM 3028 C C . SER A 1 372 ? 12.514 -15.756 -27.959 1.00 48.59 372 SER A C 1
ATOM 3030 O O . SER A 1 372 ? 13.405 -15.555 -27.138 1.00 48.59 372 SER A O 1
ATOM 3032 N N . ARG A 1 373 ? 11.957 -16.961 -28.110 1.00 40.84 373 ARG A N 1
ATOM 3033 C CA . ARG A 1 373 ? 12.632 -18.182 -27.681 1.00 40.84 373 ARG A CA 1
ATOM 3034 C C . ARG A 1 373 ? 13.923 -18.249 -28.490 1.00 40.84 373 ARG A C 1
ATOM 3036 O O . ARG A 1 373 ? 13.946 -18.869 -29.549 1.00 40.84 373 ARG A O 1
ATOM 3043 N N . GLU A 1 374 ? 14.976 -17.604 -28.009 1.00 36.84 374 GLU A N 1
ATOM 3044 C CA . GLU A 1 374 ? 16.338 -17.915 -28.403 1.00 36.84 374 GLU A CA 1
ATOM 3045 C C . GLU A 1 374 ? 16.611 -19.325 -27.879 1.00 36.84 374 GLU A C 1
ATOM 3047 O O . GLU A 1 374 ? 17.083 -19.548 -26.770 1.00 36.84 374 GLU A O 1
ATOM 3052 N N . LYS A 1 375 ? 16.194 -20.315 -28.671 1.00 36.56 375 LYS A N 1
ATOM 3053 C CA . LYS A 1 375 ? 16.868 -21.604 -28.694 1.00 36.56 375 LYS A CA 1
ATOM 3054 C C . LYS A 1 375 ? 18.217 -21.348 -29.364 1.00 36.56 375 LYS A C 1
ATOM 3056 O O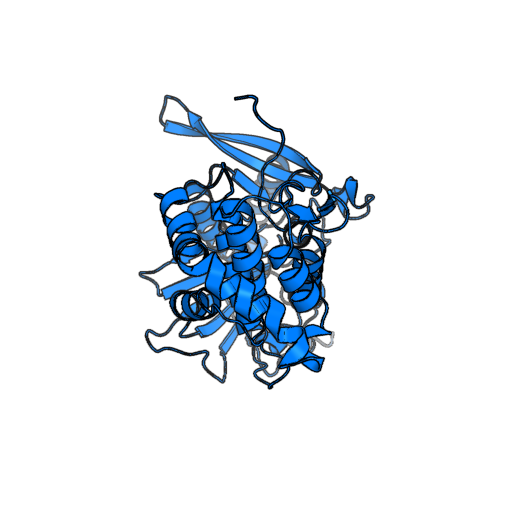 . LYS A 1 375 ? 18.284 -21.348 -30.592 1.00 36.56 375 LYS A O 1
ATOM 3061 N N . GLY A 1 376 ? 19.226 -21.064 -28.548 1.00 33.28 376 GLY A N 1
ATOM 3062 C CA . GLY A 1 376 ? 20.635 -21.268 -28.869 1.00 33.28 376 GLY A CA 1
ATOM 3063 C C . GLY A 1 376 ? 21.102 -22.527 -28.172 1.00 33.28 376 GLY A C 1
ATOM 3064 O O . GLY A 1 376 ? 21.030 -22.524 -26.924 1.00 33.28 376 GLY A O 1
#

Sequence (376 aa):
MGYTRNQHMLSQWFLRNFRSDDTAQSPKEKQRVWAHVVVPTAEGKNDIKDIPLPISSVAVCKDCFRLTDGDTGEVFDIEHELSDYEQDMALLVRDLVQNHNFARLANCDTDDFPVEKLASFAIFQMLLNLNNPQSRFPGKNELFQSFINPVKNNLQHIISETISLSDVMPELAALSIYQKLIRIARSSSGDDEKAKAMFVLFSLLALQGKITMIDTMAWLRGEVFSGIHRVDIFHTGHHFYSTEPRPVFTVSPNVFCKMTEERVLYLPLAHNLALKFYQYPEHGFFTPLEINVFSPDPQKLLTKDMSRIKVYKCSYDYIDQVMSTIDMYNVGFSNIIYSSWQLSDVENYLRLQNEHHDTYYLPEHPVCWTVSREKG

InterPro domains:
  IPR025332 Protein of unknown function DUF4238 [PF14022] (6-275)

Organism: Salmonella enterica (NCBI:txid28901)

Radius of gyration: 22.01 Å; chains: 1; bounding box: 60×51×63 Å

Secondary structure (DSSP, 8-state):
----S----B-HHHHGGG--GGGTTS-GGG-EEEEEEEEE-TTSPEEEEEEEEEGGGSB--TTTT-EE-TTT--EE-SHHHHHHHHHHHHHHHHHHHTT--GGGGG--BTTB-HHHHHHHHHHHHHHHHTT-TTB--TTHHHHHHHHHHHHHHTHHHHHHHHHHHHHH-HHHHTSHHHHHHHHHHH--S-HHHHHHHHHHHHHHHHHTT---S--HHHHHHHHHHTTEEEEEEEE-SS-TT--S------B-TT-SEEETTTTEEEEEEETTEEEEEEE-SSSSEEEEEEEEEEES-GGG------TT-EEEE--HHHHHHHHHHHHHHHHHHBSEEEES--HHHHHHHHHHHHHTHHHHH-SSS-EE--------

pLDDT: mean 85.25, std 12.49, range [28.91, 97.94]